Protein AF-A0AAV4LF49-F1 (afdb_monomer)

Radius of gyration: 20.38 Å; Cα contacts (8 Å, |Δi|>4): 196; chains: 1; bounding box: 50×48×44 Å

Structure (mmCIF, N/CA/C/O backbone):
data_AF-A0AAV4LF49-F1
#
_entry.id   AF-A0AAV4LF49-F1
#
loop_
_atom_site.group_PDB
_atom_site.id
_atom_site.type_symbol
_atom_site.label_atom_id
_atom_site.label_alt_id
_atom_site.label_comp_id
_atom_site.label_asym_id
_atom_site.label_entity_id
_atom_site.label_seq_id
_atom_site.pdbx_PDB_ins_code
_atom_site.Cartn_x
_atom_site.Cartn_y
_atom_site.Cartn_z
_atom_site.occupancy
_atom_site.B_iso_or_equiv
_atom_site.auth_seq_id
_atom_site.auth_comp_id
_atom_site.auth_asym_id
_atom_site.auth_atom_id
_atom_site.pdbx_PDB_model_num
ATOM 1 N N . MET A 1 1 ? 6.449 -9.363 6.563 1.00 52.62 1 MET A N 1
ATOM 2 C CA . MET A 1 1 ? 5.690 -8.132 6.240 1.00 52.62 1 MET A CA 1
ATOM 3 C C . MET A 1 1 ? 5.074 -8.337 4.865 1.00 52.62 1 MET A C 1
ATOM 5 O O . MET A 1 1 ? 5.762 -8.885 4.017 1.00 52.62 1 MET A O 1
ATOM 9 N N . ASN A 1 2 ? 3.783 -8.048 4.678 1.00 70.94 2 ASN A N 1
ATOM 10 C CA . ASN A 1 2 ? 3.052 -8.442 3.469 1.00 70.94 2 ASN A CA 1
ATOM 11 C C . ASN A 1 2 ? 3.253 -7.406 2.348 1.00 70.94 2 ASN A C 1
ATOM 13 O O . ASN A 1 2 ? 2.763 -6.285 2.466 1.00 70.94 2 ASN A O 1
ATOM 17 N N . VAL A 1 3 ? 3.972 -7.780 1.285 1.00 74.69 3 VAL A N 1
ATOM 18 C CA . VAL A 1 3 ? 4.337 -6.882 0.172 1.00 74.69 3 VAL A CA 1
ATOM 19 C C . VAL A 1 3 ? 3.111 -6.285 -0.518 1.00 74.69 3 VAL A C 1
ATOM 21 O O . VAL A 1 3 ? 3.111 -5.097 -0.819 1.00 74.69 3 VAL A O 1
ATOM 24 N N . ALA A 1 4 ? 2.033 -7.057 -0.684 1.00 84.50 4 ALA A N 1
ATOM 25 C CA . ALA A 1 4 ? 0.794 -6.561 -1.282 1.00 84.50 4 ALA A CA 1
ATOM 26 C C . ALA A 1 4 ? 0.235 -5.354 -0.510 1.00 84.50 4 ALA A C 1
ATOM 28 O O . ALA A 1 4 ? -0.149 -4.337 -1.090 1.00 84.50 4 ALA A O 1
ATOM 29 N N . LEU A 1 5 ? 0.261 -5.431 0.822 1.00 88.19 5 LEU A N 1
ATOM 30 C CA . LEU A 1 5 ? -0.183 -4.338 1.679 1.00 88.19 5 LEU A CA 1
ATOM 31 C C . LEU A 1 5 ? 0.755 -3.126 1.604 1.00 88.19 5 LEU A C 1
ATOM 33 O O . LEU A 1 5 ? 0.289 -1.987 1.652 1.00 88.19 5 LEU A O 1
ATOM 37 N N . GLU A 1 6 ? 2.066 -3.345 1.493 1.00 87.00 6 GLU A N 1
ATOM 38 C CA . GLU A 1 6 ? 3.029 -2.253 1.319 1.00 87.00 6 GLU A CA 1
ATOM 39 C C . GLU A 1 6 ? 2.829 -1.520 -0.004 1.00 87.00 6 GLU A C 1
ATOM 41 O O . GLU A 1 6 ? 2.828 -0.289 -0.008 1.00 87.00 6 GLU A O 1
ATOM 46 N N . THR A 1 7 ? 2.574 -2.243 -1.095 1.00 89.62 7 THR A N 1
ATOM 47 C CA . THR A 1 7 ? 2.275 -1.657 -2.407 1.00 89.62 7 THR A CA 1
ATOM 48 C C . THR A 1 7 ? 1.021 -0.783 -2.350 1.00 89.62 7 THR A C 1
ATOM 50 O O . THR A 1 7 ? 1.035 0.352 -2.835 1.00 89.62 7 THR A O 1
ATOM 53 N N . VAL A 1 8 ? -0.043 -1.238 -1.675 1.00 92.75 8 VAL A N 1
ATOM 54 C CA . VAL A 1 8 ? -1.259 -0.431 -1.463 1.00 92.75 8 VAL A CA 1
ATOM 55 C C . VAL A 1 8 ? -0.959 0.809 -0.614 1.00 92.75 8 VAL A C 1
ATOM 57 O O . VAL A 1 8 ? -1.287 1.930 -1.010 1.00 92.75 8 VAL A O 1
ATOM 60 N N . ARG A 1 9 ? -0.278 0.653 0.530 1.00 92.12 9 ARG A N 1
ATOM 61 C CA . ARG A 1 9 ? 0.084 1.772 1.423 1.00 92.12 9 ARG A CA 1
ATOM 62 C C . ARG A 1 9 ? 0.954 2.816 0.724 1.00 92.12 9 ARG A C 1
ATOM 64 O O . ARG A 1 9 ? 0.731 4.017 0.895 1.00 92.12 9 ARG A O 1
ATOM 71 N N . ALA A 1 10 ? 1.922 2.370 -0.066 1.00 91.31 10 ALA A N 1
ATOM 72 C CA . ALA A 1 10 ? 2.797 3.233 -0.840 1.00 91.31 10 ALA A CA 1
ATOM 73 C C . ALA A 1 10 ? 2.040 3.952 -1.965 1.00 91.31 10 ALA A C 1
ATOM 75 O O . ALA A 1 10 ? 2.266 5.143 -2.167 1.00 91.31 10 ALA A O 1
ATOM 76 N N . SER A 1 11 ? 1.083 3.287 -2.619 1.00 93.38 11 SER A N 1
ATOM 77 C CA . SER A 1 11 ? 0.200 3.910 -3.617 1.00 93.38 11 SER A CA 1
ATOM 78 C C . SER A 1 11 ? -0.654 5.024 -3.005 1.00 93.38 11 SER A C 1
ATOM 80 O O . SER A 1 11 ? -0.720 6.128 -3.546 1.00 93.38 11 SER A O 1
ATOM 82 N N . VAL A 1 12 ? -1.239 4.787 -1.824 1.00 94.50 12 VAL A N 1
ATOM 83 C CA . VAL A 1 12 ? -1.995 5.809 -1.074 1.00 94.50 12 VAL A CA 1
ATOM 84 C C . VAL A 1 12 ? -1.105 7.005 -0.712 1.00 94.50 12 VAL A C 1
ATOM 86 O O . VAL A 1 12 ? -1.520 8.159 -0.854 1.00 94.50 12 VAL A O 1
ATOM 89 N N . LEU A 1 13 ? 0.130 6.757 -0.263 1.00 92.19 13 LEU A N 1
ATOM 90 C CA . LEU A 1 13 ? 1.087 7.820 0.051 1.00 92.19 13 LEU A CA 1
ATOM 91 C C . LEU A 1 13 ? 1.474 8.626 -1.194 1.00 92.19 13 LEU A C 1
ATOM 93 O O . LEU A 1 13 ? 1.427 9.858 -1.154 1.00 92.19 13 LEU A O 1
ATOM 97 N N . LEU A 1 14 ? 1.799 7.942 -2.291 1.00 92.06 14 LEU A N 1
ATOM 98 C CA . LEU A 1 14 ? 2.138 8.547 -3.576 1.00 92.06 14 LEU A CA 1
ATOM 99 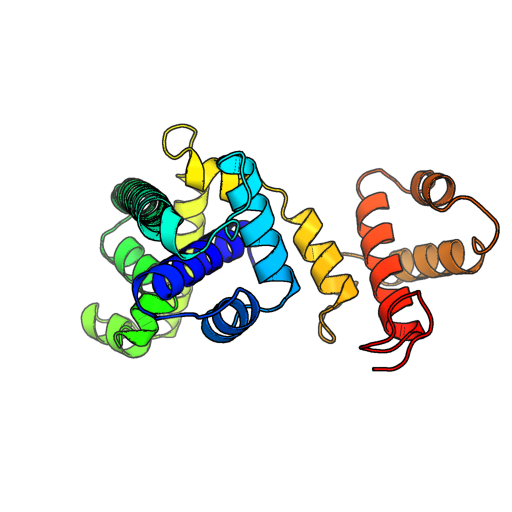C C . LEU A 1 14 ? 1.016 9.480 -4.034 1.00 92.06 14 LEU A C 1
ATOM 101 O O . LEU A 1 14 ? 1.265 10.659 -4.297 1.00 92.06 14 LEU A O 1
ATOM 105 N N . PHE A 1 15 ? -0.232 9.003 -4.039 1.00 91.19 15 PHE A N 1
ATOM 106 C CA . PHE A 1 15 ? -1.365 9.830 -4.442 1.00 91.19 15 PHE A CA 1
ATOM 107 C C . PHE A 1 15 ? -1.623 10.994 -3.485 1.00 91.19 15 PHE A C 1
ATOM 109 O O . PHE A 1 15 ? -1.860 12.116 -3.937 1.00 91.19 15 PHE A O 1
ATOM 116 N N . SER A 1 16 ? -1.500 10.786 -2.172 1.00 90.19 16 SER A N 1
ATOM 117 C CA . SER A 1 16 ? -1.633 11.871 -1.194 1.00 90.19 16 SER A CA 1
ATOM 118 C C . SER A 1 16 ? -0.612 12.988 -1.427 1.00 90.19 16 SER A C 1
ATOM 120 O O . SER A 1 16 ? -0.961 14.165 -1.311 1.00 90.19 16 SER A O 1
ATOM 122 N N . VAL A 1 17 ? 0.636 12.643 -1.750 1.00 88.38 17 VAL A N 1
ATOM 123 C CA . VAL A 1 17 ? 1.678 13.626 -2.080 1.00 88.38 17 VAL A CA 1
ATOM 124 C C . VAL A 1 17 ? 1.377 14.289 -3.424 1.00 88.38 17 VAL A C 1
ATOM 126 O O . VAL A 1 17 ? 1.464 15.512 -3.514 1.00 88.38 17 VAL A O 1
ATOM 129 N N . SER A 1 18 ? 0.908 13.519 -4.414 1.00 85.44 18 SER A N 1
ATOM 130 C CA . SER A 1 18 ? 0.530 14.001 -5.758 1.00 85.44 18 SER A CA 1
ATOM 131 C C . SER A 1 18 ? -0.696 14.913 -5.789 1.00 85.44 18 SER A C 1
ATOM 133 O O . SER A 1 18 ? -1.051 15.460 -6.825 1.00 85.44 18 SER A O 1
ATOM 135 N N . LEU A 1 19 ? -1.405 15.065 -4.676 1.00 83.75 19 LEU A N 1
ATOM 136 C CA . LEU A 1 19 ? -2.543 15.976 -4.592 1.00 83.75 19 LEU A CA 1
ATOM 137 C C . LEU A 1 19 ? -2.262 17.140 -3.645 1.00 83.75 19 LEU A C 1
ATOM 139 O O . LEU A 1 19 ? -2.717 18.255 -3.913 1.00 83.75 19 LEU A O 1
ATOM 143 N N . GLY A 1 20 ? -1.497 16.892 -2.576 1.00 78.94 20 GLY A N 1
ATOM 144 C CA . GLY A 1 20 ? -1.267 17.842 -1.488 1.00 78.94 20 GLY A CA 1
ATOM 145 C C . GLY A 1 20 ? -0.032 18.735 -1.623 1.00 78.94 20 GLY A C 1
ATOM 146 O O . GLY A 1 20 ? 0.056 19.739 -0.921 1.00 78.94 20 GLY A O 1
ATOM 147 N N . THR A 1 21 ? 0.928 18.410 -2.488 1.00 73.62 21 THR A N 1
ATOM 148 C CA . THR A 1 21 ? 2.180 19.178 -2.619 1.00 73.62 21 THR A CA 1
ATOM 149 C C . THR A 1 21 ? 2.253 19.886 -3.981 1.00 73.62 21 THR A C 1
ATOM 151 O O . THR A 1 21 ? 1.444 19.647 -4.867 1.00 73.62 21 THR A O 1
ATOM 154 N N . LYS A 1 22 ? 3.170 20.836 -4.172 1.00 71.19 22 LYS A N 1
ATOM 155 C CA . LYS A 1 22 ? 3.568 21.282 -5.516 1.00 71.19 22 LYS A CA 1
ATOM 156 C C . LYS A 1 22 ? 4.969 20.736 -5.762 1.00 71.19 22 LYS A C 1
ATOM 158 O O . LYS A 1 22 ? 5.897 21.135 -5.067 1.00 71.19 22 LYS A O 1
ATOM 163 N N . TRP A 1 23 ? 5.120 19.819 -6.708 1.00 72.25 23 TRP A N 1
ATOM 164 C CA . TRP A 1 23 ? 6.418 19.279 -7.128 1.00 72.25 23 TRP A CA 1
ATOM 165 C C . TRP A 1 23 ? 6.795 19.857 -8.494 1.00 72.25 23 TRP A C 1
ATOM 167 O O . TRP A 1 23 ? 5.928 20.176 -9.305 1.00 72.25 23 TRP A O 1
ATOM 177 N N . ARG A 1 24 ? 8.097 20.036 -8.732 1.00 72.94 24 ARG A N 1
ATOM 178 C CA . ARG A 1 24 ? 8.628 20.669 -9.957 1.00 72.94 24 ARG A CA 1
ATOM 179 C C . ARG A 1 24 ? 9.101 19.646 -10.989 1.00 72.94 24 ARG A C 1
ATOM 181 O O . ARG A 1 24 ? 9.178 19.950 -12.171 1.00 72.94 24 ARG A O 1
ATOM 188 N N . ASN A 1 25 ? 9.453 18.454 -10.524 1.00 78.44 25 ASN A N 1
ATOM 189 C CA . ASN A 1 25 ? 9.964 17.340 -11.314 1.00 78.44 25 ASN A CA 1
ATOM 190 C C . ASN A 1 25 ? 9.795 16.024 -10.534 1.00 78.44 25 ASN A C 1
ATOM 192 O O . ASN A 1 25 ? 9.444 16.039 -9.348 1.00 78.44 25 ASN A O 1
ATOM 196 N N . GLU A 1 26 ? 10.066 14.899 -11.195 1.00 81.50 26 GLU A N 1
ATOM 197 C CA . GLU A 1 26 ? 9.951 13.561 -10.603 1.00 81.50 26 GLU A CA 1
ATOM 198 C C . GLU A 1 26 ? 10.827 13.391 -9.356 1.00 81.50 26 GLU A C 1
ATOM 200 O O . GLU A 1 26 ? 10.383 12.837 -8.358 1.00 81.50 26 GLU A O 1
ATOM 205 N N . GLU A 1 27 ? 12.046 13.925 -9.360 1.00 82.44 27 GLU A N 1
ATOM 206 C CA . GLU A 1 27 ? 12.967 13.758 -8.237 1.00 82.44 27 GLU A CA 1
ATOM 207 C C . GLU A 1 27 ? 12.461 14.459 -6.964 1.00 82.44 27 GLU A C 1
ATOM 209 O O . GLU A 1 27 ? 12.465 13.883 -5.877 1.00 82.44 27 GLU A O 1
ATOM 214 N N . SER A 1 28 ? 11.936 15.682 -7.095 1.00 83.00 28 SER A N 1
ATOM 215 C CA . SER A 1 28 ? 11.299 16.400 -5.985 1.00 83.00 28 SER A CA 1
ATOM 216 C C . SER A 1 28 ? 10.052 15.676 -5.467 1.00 83.00 28 SER A C 1
ATOM 218 O O . SER A 1 28 ? 9.801 15.668 -4.262 1.00 83.00 28 SER A O 1
ATOM 220 N N . PHE A 1 29 ? 9.301 15.027 -6.362 1.00 84.00 29 PHE A N 1
ATOM 221 C CA . PHE A 1 29 ? 8.138 14.222 -6.009 1.00 84.00 29 PHE A CA 1
ATOM 222 C C . PHE A 1 29 ? 8.533 12.948 -5.251 1.00 84.00 29 PHE A C 1
ATOM 224 O O . PHE A 1 29 ? 7.961 12.653 -4.201 1.00 84.00 29 PHE A O 1
ATOM 231 N N . ARG A 1 30 ? 9.564 12.241 -5.725 1.00 83.69 30 ARG A N 1
ATOM 232 C CA . ARG A 1 30 ? 10.129 11.049 -5.080 1.00 83.69 30 ARG A CA 1
ATOM 233 C C . ARG A 1 30 ? 10.582 11.351 -3.655 1.00 83.69 30 ARG A C 1
ATOM 235 O O . ARG A 1 30 ? 10.165 10.670 -2.719 1.00 83.69 30 ARG A O 1
ATOM 242 N N . ARG A 1 31 ? 11.344 12.436 -3.468 1.00 83.62 31 ARG A N 1
ATOM 243 C CA . ARG A 1 31 ? 11.772 12.891 -2.134 1.00 83.62 31 ARG A CA 1
ATOM 244 C C . ARG A 1 31 ? 10.584 13.226 -1.227 1.00 83.62 31 ARG A C 1
ATOM 246 O O . ARG A 1 31 ? 10.608 12.884 -0.051 1.00 83.62 31 ARG A O 1
ATOM 253 N N . ALA A 1 32 ? 9.534 13.856 -1.761 1.00 83.94 32 ALA A N 1
ATOM 254 C CA . ALA A 1 32 ? 8.334 14.195 -0.991 1.00 83.94 32 ALA A CA 1
ATOM 255 C C . ALA A 1 32 ? 7.506 12.960 -0.578 1.00 83.94 32 ALA A C 1
ATOM 257 O O . ALA A 1 32 ? 6.880 12.963 0.488 1.00 83.94 32 ALA A O 1
ATOM 258 N N . CYS A 1 33 ? 7.518 11.900 -1.393 1.00 83.56 33 CYS A N 1
ATOM 259 C CA . CYS A 1 33 ? 6.917 10.613 -1.044 1.00 83.56 33 CYS A CA 1
ATOM 260 C C . CYS A 1 33 ? 7.643 9.960 0.135 1.00 83.56 33 CYS A C 1
ATOM 262 O O . CYS A 1 33 ? 6.985 9.377 0.992 1.00 83.56 33 CYS A O 1
ATOM 264 N N . GLY A 1 34 ? 8.973 10.086 0.212 1.00 83.06 34 GLY A N 1
ATOM 265 C CA . GLY A 1 34 ? 9.771 9.458 1.271 1.00 83.06 34 GLY A CA 1
ATOM 266 C C . GLY A 1 34 ? 9.731 7.926 1.224 1.00 83.06 34 GLY A C 1
ATOM 267 O O . GLY A 1 34 ? 9.953 7.272 2.239 1.00 83.06 34 GLY A O 1
ATOM 268 N N . LEU A 1 35 ? 9.397 7.362 0.059 1.00 80.62 35 LEU A N 1
ATOM 269 C CA . LEU A 1 35 ? 9.485 5.932 -0.222 1.00 80.62 35 LEU A CA 1
ATOM 270 C C . LEU A 1 35 ? 10.942 5.577 -0.536 1.00 80.62 35 LEU A C 1
ATOM 272 O O . LEU A 1 35 ? 11.669 6.400 -1.093 1.00 80.62 35 LEU A O 1
ATOM 276 N N . SER A 1 36 ? 11.358 4.351 -0.217 1.00 79.25 36 SER A N 1
ATOM 277 C CA . SER A 1 36 ? 12.634 3.833 -0.713 1.00 79.25 36 SER A CA 1
ATOM 278 C C . SER A 1 36 ? 12.591 3.736 -2.241 1.00 79.25 36 SER A C 1
ATOM 280 O O . SER A 1 36 ? 11.536 3.437 -2.806 1.00 79.25 36 SER A O 1
ATOM 282 N N . ASP A 1 37 ? 13.723 3.962 -2.915 1.00 73.00 37 ASP A N 1
ATOM 283 C CA . ASP A 1 37 ? 13.795 3.887 -4.383 1.00 73.00 37 ASP A CA 1
ATOM 284 C C . ASP A 1 37 ? 13.187 2.593 -4.958 1.00 73.00 37 ASP A C 1
ATOM 286 O O . ASP A 1 37 ? 12.434 2.677 -5.930 1.00 73.00 37 ASP A O 1
ATOM 290 N N . PRO A 1 38 ? 13.406 1.403 -4.360 1.00 72.75 38 PRO A N 1
ATOM 291 C CA . PRO A 1 38 ? 12.821 0.176 -4.884 1.00 72.75 38 PRO A CA 1
ATOM 292 C C . PRO A 1 38 ? 11.292 0.131 -4.783 1.00 72.75 38 PRO A C 1
ATOM 294 O O . PRO A 1 38 ? 10.622 -0.245 -5.744 1.00 72.75 38 PRO A O 1
ATOM 297 N N . LEU A 1 39 ? 10.729 0.553 -3.647 1.00 78.25 39 LEU A N 1
ATOM 298 C CA . LEU A 1 39 ? 9.279 0.577 -3.446 1.00 78.25 39 LEU A CA 1
ATOM 299 C C . LEU A 1 39 ? 8.619 1.655 -4.312 1.00 78.25 39 LEU A C 1
ATOM 301 O O . LEU A 1 39 ? 7.556 1.420 -4.879 1.00 78.25 39 LEU A O 1
ATOM 305 N N . TYR A 1 40 ? 9.270 2.812 -4.455 1.00 84.00 40 TYR A N 1
ATOM 306 C CA . TYR A 1 40 ? 8.829 3.870 -5.357 1.00 84.00 40 TYR A CA 1
ATOM 307 C C . TYR A 1 40 ? 8.747 3.361 -6.799 1.00 84.00 40 TYR A C 1
ATOM 309 O O . TYR A 1 40 ? 7.683 3.452 -7.403 1.00 84.00 40 TYR A O 1
ATOM 317 N N . ASN A 1 41 ? 9.833 2.775 -7.316 1.00 82.38 41 ASN A N 1
ATOM 318 C CA . ASN A 1 41 ? 9.902 2.277 -8.692 1.00 82.38 41 ASN A CA 1
ATOM 319 C C . ASN A 1 41 ? 8.899 1.147 -8.954 1.00 82.38 41 ASN A C 1
ATOM 321 O O . ASN A 1 41 ? 8.280 1.107 -10.013 1.00 82.38 41 ASN A O 1
ATOM 325 N N . HIS A 1 42 ? 8.718 0.237 -7.992 1.00 83.38 42 HIS A N 1
ATOM 326 C CA . HIS A 1 42 ? 7.736 -0.837 -8.113 1.00 83.38 42 HIS A CA 1
ATOM 327 C C . HIS A 1 42 ? 6.307 -0.287 -8.195 1.00 83.38 42 HIS A C 1
ATOM 329 O O . HIS A 1 42 ? 5.552 -0.644 -9.098 1.00 83.38 42 HIS A O 1
ATOM 335 N N . VAL A 1 43 ? 5.937 0.615 -7.283 1.00 87.44 43 VAL A N 1
ATOM 336 C CA . VAL A 1 43 ? 4.589 1.195 -7.237 1.00 87.44 43 VAL A CA 1
ATOM 337 C C . VAL A 1 43 ? 4.312 2.030 -8.482 1.00 87.44 43 VAL A C 1
ATOM 339 O O . VAL A 1 43 ? 3.236 1.912 -9.066 1.00 87.44 43 VAL A O 1
ATOM 342 N N . THR A 1 44 ? 5.271 2.845 -8.931 1.00 86.44 44 THR A N 1
ATOM 343 C CA . THR A 1 44 ? 5.095 3.641 -10.148 1.00 86.44 44 THR A CA 1
ATOM 344 C C . THR A 1 44 ? 4.955 2.750 -11.374 1.00 86.44 44 THR A C 1
ATOM 346 O O . THR A 1 44 ? 3.993 2.926 -12.113 1.00 86.44 44 THR A O 1
ATOM 349 N N . ALA A 1 45 ? 5.821 1.749 -11.556 1.00 83.00 45 ALA A N 1
ATOM 350 C CA . ALA A 1 45 ? 5.727 0.808 -12.673 1.00 83.00 45 ALA A CA 1
ATOM 351 C C . ALA A 1 45 ? 4.401 0.031 -12.668 1.00 83.00 45 ALA A C 1
ATOM 353 O O . ALA A 1 45 ? 3.760 -0.118 -13.706 1.00 83.00 45 ALA A O 1
ATOM 354 N N . THR A 1 46 ? 3.946 -0.408 -11.493 1.00 86.25 46 THR A N 1
ATOM 355 C CA . THR A 1 46 ? 2.675 -1.128 -11.335 1.00 86.25 46 THR A CA 1
ATOM 356 C C . THR A 1 46 ? 1.487 -0.261 -11.745 1.00 86.25 46 THR A C 1
ATOM 358 O O . THR A 1 46 ? 0.627 -0.693 -12.516 1.00 86.25 46 THR A O 1
ATOM 361 N N . LEU A 1 47 ? 1.452 0.984 -11.265 1.00 87.69 47 LEU A N 1
ATOM 362 C CA . LEU A 1 47 ? 0.413 1.951 -11.609 1.00 87.69 47 LEU A CA 1
ATOM 363 C C . LEU A 1 47 ? 0.463 2.332 -13.096 1.00 87.69 47 LEU A C 1
ATOM 365 O O . LEU A 1 47 ? -0.585 2.472 -13.725 1.00 87.69 47 LEU A O 1
ATOM 369 N N . GLU A 1 48 ? 1.656 2.481 -13.675 1.00 85.56 48 GLU A N 1
ATOM 370 C CA . GLU A 1 48 ? 1.851 2.723 -15.109 1.00 85.56 48 GLU A CA 1
ATOM 371 C C . GLU A 1 48 ? 1.361 1.557 -15.969 1.00 85.56 48 GLU A C 1
ATOM 373 O O . GLU A 1 48 ? 0.721 1.796 -16.995 1.00 85.56 48 GLU A O 1
ATOM 378 N N . ALA A 1 49 ? 1.597 0.318 -15.530 1.00 82.06 49 ALA A N 1
ATOM 379 C CA . ALA A 1 49 ? 1.102 -0.883 -16.190 1.00 82.06 49 ALA A CA 1
ATOM 380 C C . ALA A 1 49 ? -0.429 -0.969 -16.144 1.00 82.06 49 ALA A C 1
ATOM 382 O O . ALA A 1 49 ? -1.044 -1.259 -17.166 1.00 82.06 49 ALA A O 1
ATOM 383 N N . TYR A 1 50 ? -1.047 -0.647 -15.001 1.00 84.38 50 TYR A N 1
ATOM 384 C CA . TYR A 1 50 ? -2.509 -0.631 -14.866 1.00 84.38 50 TYR A CA 1
ATOM 385 C C . TYR A 1 50 ? -3.166 0.348 -15.843 1.00 84.38 50 TYR A C 1
ATOM 387 O O . TYR A 1 50 ? -4.163 0.046 -16.491 1.00 84.38 50 TYR A O 1
ATOM 395 N N . ARG A 1 51 ? -2.601 1.553 -15.946 1.00 81.94 51 ARG A N 1
ATOM 396 C CA . ARG A 1 51 ? -3.207 2.646 -16.713 1.00 81.94 51 ARG A CA 1
ATOM 397 C C . ARG A 1 51 ? -2.776 2.694 -18.181 1.00 81.94 51 ARG A C 1
ATOM 399 O O . ARG A 1 51 ? -3.456 3.335 -18.974 1.00 81.94 51 ARG A O 1
ATOM 406 N N . GLY A 1 52 ? -1.643 2.083 -18.536 1.00 75.69 52 GLY A N 1
ATOM 407 C CA . GLY A 1 52 ? -1.116 2.007 -19.904 1.00 75.69 52 GLY A CA 1
ATOM 408 C C . GLY A 1 52 ? -0.279 3.205 -20.385 1.00 75.69 52 GLY A C 1
ATOM 409 O O . GLY A 1 52 ? -0.069 3.357 -21.586 1.00 75.69 52 GLY A O 1
ATOM 410 N N . TRP A 1 53 ? 0.194 4.090 -19.498 1.00 71.31 53 TRP A N 1
ATOM 411 C CA . TRP A 1 53 ? 1.028 5.250 -19.874 1.00 71.31 53 TRP A CA 1
ATOM 412 C C . TRP A 1 53 ? 1.915 5.733 -18.706 1.00 71.31 53 TRP A C 1
ATOM 414 O O . TRP A 1 53 ? 1.577 5.461 -17.555 1.00 71.31 53 TRP A O 1
ATOM 424 N N . PRO A 1 54 ? 3.006 6.502 -18.930 1.0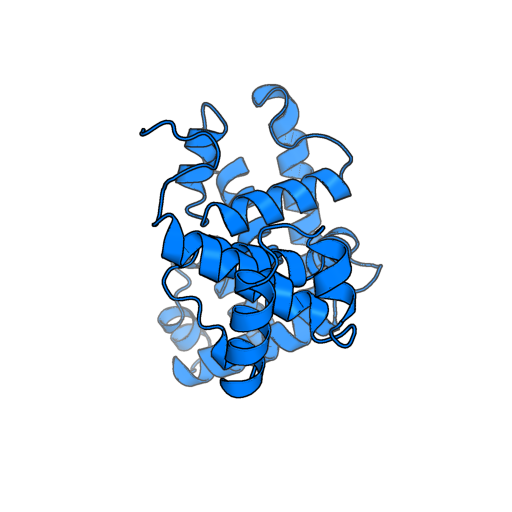0 74.94 54 PRO A N 1
ATOM 425 C CA . PRO A 1 54 ? 3.956 6.873 -17.863 1.00 74.94 54 PRO A CA 1
ATOM 426 C C . PRO A 1 54 ? 3.439 7.965 -16.914 1.00 74.94 54 PRO A C 1
ATOM 428 O O . PRO A 1 54 ? 3.000 9.017 -17.395 1.00 74.94 54 PRO A O 1
ATOM 431 N N . LEU A 1 55 ? 3.489 7.738 -15.592 1.00 73.75 55 LEU A N 1
ATOM 432 C CA . LEU A 1 55 ? 2.900 8.564 -14.515 1.00 73.75 55 LEU A CA 1
ATOM 433 C C . LEU A 1 55 ? 3.333 10.024 -14.579 1.00 73.75 55 LEU A C 1
ATOM 435 O O . LEU A 1 55 ? 2.563 10.913 -14.213 1.00 73.75 55 LEU A O 1
ATOM 439 N N . PHE A 1 56 ? 4.541 10.260 -15.082 1.00 70.62 56 PHE A N 1
ATOM 440 C CA . PHE A 1 56 ? 5.222 11.548 -15.034 1.00 70.62 56 PHE A CA 1
ATOM 441 C C . PHE A 1 56 ? 5.399 12.227 -16.398 1.00 70.62 56 PHE A C 1
ATOM 443 O O . PHE A 1 56 ? 6.017 13.290 -16.493 1.00 70.62 56 PHE A O 1
ATOM 450 N N . ARG A 1 57 ? 4.845 11.678 -17.487 1.00 60.69 57 ARG A N 1
ATOM 451 C CA . ARG A 1 57 ? 4.954 12.321 -18.807 1.00 60.69 57 ARG A CA 1
ATOM 452 C C . ARG A 1 57 ? 4.137 13.620 -18.791 1.00 60.69 57 ARG A C 1
ATOM 454 O O . ARG A 1 57 ? 2.937 13.531 -18.677 1.00 60.69 57 ARG A O 1
ATOM 461 N N . LYS A 1 58 ? 4.735 14.815 -18.932 1.00 60.28 58 LYS A N 1
ATOM 462 C CA . LYS A 1 58 ? 4.058 16.150 -18.920 1.00 60.28 58 LYS A CA 1
ATOM 463 C C . LYS A 1 58 ? 3.253 16.470 -17.636 1.00 60.28 58 LYS A C 1
ATOM 465 O O . LYS A 1 58 ? 2.046 16.696 -17.686 1.00 60.28 58 LYS A O 1
ATOM 470 N N . PHE A 1 59 ? 3.964 16.557 -16.511 1.00 60.09 59 PHE A N 1
ATOM 471 C CA . PHE A 1 59 ? 3.495 16.794 -15.131 1.00 60.09 59 PHE A CA 1
ATOM 472 C C . PHE A 1 59 ? 2.258 17.695 -14.924 1.00 60.09 59 PHE A C 1
ATOM 474 O O . PHE A 1 59 ? 1.373 17.328 -14.156 1.00 60.09 59 PHE A O 1
ATOM 481 N N . GLU A 1 60 ? 2.157 18.854 -15.582 1.00 59.00 60 GLU A N 1
ATOM 482 C CA . GLU A 1 60 ? 1.029 19.783 -15.374 1.00 59.00 60 GLU A CA 1
ATOM 483 C C . GLU A 1 60 ? -0.285 19.310 -16.007 1.00 59.00 60 GLU A C 1
ATOM 485 O O . GLU A 1 60 ? -1.361 19.627 -15.504 1.00 59.00 60 GLU A O 1
ATOM 490 N N . LYS A 1 61 ? -0.221 18.516 -17.083 1.00 63.56 61 LYS A N 1
ATOM 491 C CA . LYS A 1 61 ? -1.408 18.110 -17.849 1.00 63.56 61 LYS A CA 1
ATOM 492 C C . LYS A 1 61 ? -2.174 16.949 -17.202 1.00 63.56 61 LYS A C 1
ATOM 494 O O . LYS A 1 61 ? -3.342 16.747 -17.510 1.00 63.56 61 LYS A O 1
ATOM 499 N N . TYR A 1 62 ? -1.542 16.216 -16.285 1.00 67.50 62 TYR A N 1
ATOM 500 C CA . TYR A 1 62 ? -2.053 14.935 -15.782 1.00 67.50 62 TYR A CA 1
ATOM 501 C C . TYR A 1 62 ? -2.380 14.911 -14.289 1.00 67.50 62 TYR A C 1
ATOM 503 O O . TYR A 1 62 ? -2.683 13.853 -13.738 1.00 67.50 62 TYR A O 1
ATOM 511 N N . ARG A 1 63 ? -2.404 16.079 -13.635 1.00 76.06 63 ARG A N 1
ATOM 512 C CA . ARG A 1 63 ? -2.871 16.202 -12.245 1.00 76.06 63 ARG A CA 1
ATOM 513 C C . ARG A 1 63 ? -4.299 15.684 -12.069 1.00 76.06 63 ARG A C 1
ATOM 515 O O . ARG A 1 63 ? -4.600 15.050 -11.064 1.00 76.06 63 ARG A O 1
ATOM 522 N N . GLU A 1 64 ? -5.161 15.922 -13.054 1.00 80.44 64 GLU A N 1
ATOM 523 C CA . GLU A 1 64 ? -6.539 15.429 -13.030 1.00 80.44 64 GLU A CA 1
ATOM 524 C C . GLU A 1 64 ? -6.604 13.901 -13.148 1.00 80.44 64 GLU A C 1
ATOM 526 O O . GLU A 1 64 ? -7.448 13.258 -12.537 1.00 80.44 64 GLU A O 1
ATOM 531 N N . GLU A 1 65 ? -5.667 13.285 -13.864 1.00 80.81 65 GLU A N 1
ATOM 532 C CA . GLU A 1 65 ? -5.612 11.829 -13.994 1.00 80.81 65 GLU A CA 1
ATOM 533 C C . GLU A 1 65 ? -5.022 11.170 -12.742 1.00 80.81 65 GLU A C 1
ATOM 535 O O . GLU A 1 65 ? -5.533 10.146 -12.296 1.00 80.81 65 GLU A O 1
ATOM 540 N N . HIS A 1 66 ? -4.037 11.804 -12.094 1.00 83.81 66 HIS A N 1
ATOM 541 C CA . HIS A 1 66 ? -3.601 11.415 -10.745 1.00 83.81 66 HIS A CA 1
ATOM 542 C C . HIS A 1 66 ? -4.757 11.519 -9.747 1.00 83.81 66 HIS A C 1
ATOM 544 O O . HIS A 1 66 ? -4.951 10.619 -8.935 1.00 83.81 66 HIS A O 1
ATOM 550 N N . ARG A 1 67 ? -5.573 12.577 -9.843 1.00 86.69 67 ARG A N 1
ATOM 551 C CA . ARG A 1 67 ? -6.775 12.747 -9.020 1.00 86.69 67 ARG A CA 1
ATOM 552 C C . ARG A 1 67 ? -7.804 11.647 -9.264 1.00 86.69 67 ARG A C 1
ATOM 554 O O . ARG A 1 67 ? -8.308 11.095 -8.294 1.00 86.69 67 ARG A O 1
ATOM 561 N N . ARG A 1 68 ? -8.093 11.302 -10.521 1.00 87.31 68 ARG A N 1
ATOM 562 C CA . ARG A 1 68 ? -9.009 10.200 -10.866 1.00 87.31 68 ARG A CA 1
ATOM 563 C C . ARG A 1 68 ? -8.532 8.867 -10.297 1.00 87.31 68 ARG A C 1
ATOM 565 O O . ARG A 1 68 ? -9.323 8.164 -9.686 1.00 87.31 68 ARG A O 1
ATOM 572 N N . MET A 1 69 ? -7.243 8.562 -10.430 1.00 89.38 69 MET A N 1
ATOM 573 C CA . MET A 1 69 ? -6.655 7.344 -9.861 1.00 89.38 69 MET A CA 1
ATOM 574 C C . MET A 1 69 ? -6.701 7.330 -8.331 1.00 89.38 69 MET A C 1
ATOM 576 O O . MET A 1 69 ? -7.007 6.305 -7.733 1.00 89.38 69 MET A O 1
ATOM 580 N N . ALA A 1 70 ? -6.435 8.469 -7.689 1.00 91.38 70 ALA A N 1
ATOM 581 C CA . ALA A 1 70 ? -6.524 8.597 -6.240 1.00 91.38 70 ALA A CA 1
ATOM 582 C C . ALA A 1 70 ? -7.960 8.409 -5.724 1.00 91.38 70 ALA A C 1
ATOM 584 O O . ALA A 1 70 ? -8.149 7.813 -4.666 1.00 91.38 70 ALA A O 1
ATOM 585 N N . LEU A 1 71 ? -8.955 8.922 -6.457 1.00 92.06 71 LEU A N 1
ATOM 586 C CA . LEU A 1 71 ? -10.371 8.717 -6.151 1.00 92.06 71 LEU A CA 1
ATOM 587 C C . LEU A 1 71 ? -10.763 7.251 -6.340 1.00 92.06 71 LEU A C 1
ATOM 589 O O . LEU A 1 71 ? -11.316 6.677 -5.416 1.00 92.06 71 LEU A O 1
ATOM 593 N N . LEU A 1 72 ? -10.371 6.624 -7.452 1.00 92.88 72 LEU A N 1
ATOM 594 C CA . LEU A 1 72 ? -10.609 5.196 -7.676 1.00 92.88 72 LEU A CA 1
ATOM 595 C C . LEU A 1 72 ? -10.012 4.338 -6.552 1.00 92.88 72 LEU A C 1
ATOM 597 O O . LEU A 1 72 ? -10.707 3.518 -5.966 1.00 92.88 72 LEU A O 1
ATOM 601 N N . LEU A 1 73 ? -8.742 4.568 -6.197 1.00 94.88 73 LEU A N 1
ATOM 602 C CA . LEU A 1 73 ? -8.091 3.836 -5.109 1.00 94.88 73 LEU A CA 1
ATOM 603 C C . LEU A 1 73 ? -8.820 4.036 -3.777 1.00 94.88 73 LEU A C 1
ATOM 605 O O . LEU A 1 73 ? -8.952 3.098 -2.998 1.00 94.88 73 LEU A O 1
ATOM 609 N N . ARG A 1 74 ? -9.278 5.261 -3.501 1.00 95.00 74 ARG A N 1
ATOM 610 C CA . ARG A 1 74 ? -10.057 5.557 -2.301 1.00 95.00 74 ARG A CA 1
ATOM 611 C C . ARG A 1 74 ? -11.376 4.785 -2.303 1.00 95.00 74 ARG A C 1
ATOM 613 O O . ARG A 1 74 ? -11.674 4.165 -1.291 1.00 95.00 74 ARG A O 1
ATOM 620 N N . ASP A 1 75 ? -12.135 4.841 -3.391 1.00 95.12 75 ASP A N 1
ATOM 621 C CA . ASP A 1 75 ? -13.463 4.229 -3.491 1.00 95.12 75 ASP A CA 1
ATOM 622 C C . ASP A 1 75 ? -13.374 2.700 -3.361 1.00 95.12 75 ASP A C 1
ATOM 624 O O . ASP A 1 75 ? -14.178 2.073 -2.670 1.00 95.12 75 ASP A O 1
ATOM 628 N N . GLU A 1 76 ? -12.338 2.089 -3.941 1.00 96.31 76 GLU A N 1
ATOM 629 C CA . GLU A 1 76 ? -12.074 0.658 -3.781 1.00 96.31 76 GLU A CA 1
ATOM 630 C C . GLU A 1 76 ? -11.652 0.296 -2.348 1.00 96.31 76 GLU A C 1
ATOM 632 O O . GLU A 1 76 ? -12.132 -0.696 -1.799 1.00 96.31 76 GLU A O 1
ATOM 637 N N . ILE A 1 77 ? -10.802 1.106 -1.698 1.00 96.00 77 ILE A N 1
ATOM 638 C CA . ILE A 1 77 ? -10.461 0.910 -0.278 1.00 96.00 77 ILE A CA 1
ATOM 639 C C . ILE A 1 77 ? -11.714 1.036 0.592 1.00 96.00 77 ILE A C 1
ATOM 641 O O . ILE A 1 77 ? -11.907 0.229 1.496 1.00 96.00 77 ILE A O 1
ATOM 645 N N . GLU A 1 78 ? -12.563 2.030 0.329 1.00 95.00 78 GLU A N 1
ATOM 646 C CA . GLU A 1 78 ? -13.818 2.248 1.048 1.00 95.00 78 GLU A CA 1
ATOM 647 C C . GLU A 1 78 ? -14.747 1.039 0.894 1.00 95.00 78 GLU A C 1
ATOM 649 O O . GLU A 1 78 ? -15.231 0.520 1.898 1.00 95.00 78 GLU A O 1
ATOM 654 N N . THR A 1 79 ? -14.881 0.519 -0.329 1.00 94.06 79 THR A N 1
ATOM 655 C CA . THR A 1 79 ? -15.642 -0.700 -0.639 1.00 94.06 79 THR A CA 1
ATOM 656 C C . THR A 1 79 ? -15.161 -1.885 0.195 1.00 94.06 79 THR A C 1
ATOM 658 O O . THR A 1 79 ? -15.967 -2.535 0.859 1.00 94.06 79 THR A O 1
ATOM 661 N N . VAL A 1 80 ? -13.850 -2.137 0.245 1.00 94.31 80 VAL A N 1
ATOM 662 C CA . VAL A 1 80 ? -13.288 -3.228 1.058 1.00 94.31 80 VAL A CA 1
ATOM 663 C C . VAL A 1 80 ? -13.504 -2.982 2.556 1.00 94.31 80 VAL A C 1
ATOM 665 O O . VAL A 1 80 ? -13.887 -3.892 3.289 1.00 94.31 80 VAL A O 1
ATOM 668 N N . CYS A 1 81 ? -13.322 -1.746 3.023 1.00 94.62 81 CYS A N 1
ATOM 669 C CA . CYS A 1 81 ? -13.526 -1.372 4.422 1.00 94.62 81 CYS A CA 1
ATOM 670 C C . CYS A 1 81 ? -14.978 -1.540 4.898 1.00 94.62 81 CYS A C 1
ATOM 672 O O . CYS A 1 81 ? -15.184 -1.653 6.106 1.00 94.62 81 CYS A O 1
ATOM 674 N N . THR A 1 82 ? -15.975 -1.574 4.003 1.00 92.38 82 THR A N 1
ATOM 675 C CA . THR A 1 82 ? -17.373 -1.871 4.382 1.00 92.38 82 THR A CA 1
ATOM 676 C C . THR A 1 82 ? -17.590 -3.319 4.825 1.00 92.38 82 THR A C 1
ATOM 678 O O . THR A 1 82 ? -18.575 -3.610 5.499 1.00 92.38 82 THR A O 1
ATOM 681 N N . GLN A 1 83 ? -16.669 -4.224 4.479 1.00 91.12 83 GLN A N 1
ATOM 682 C CA . GLN A 1 83 ? -16.733 -5.643 4.841 1.00 91.12 83 GLN A CA 1
ATOM 683 C C . GLN A 1 83 ? -16.103 -5.941 6.211 1.00 91.12 83 GLN A C 1
ATOM 685 O O . GLN A 1 83 ? -16.192 -7.061 6.711 1.00 91.12 83 GLN A O 1
ATOM 690 N N . MET A 1 84 ? -15.451 -4.949 6.813 1.00 94.44 84 MET A N 1
ATOM 691 C CA . MET A 1 84 ? -14.790 -5.049 8.110 1.00 94.44 84 MET A CA 1
ATOM 692 C C . MET A 1 84 ? -15.671 -4.486 9.223 1.00 94.44 84 MET A C 1
ATOM 694 O O . MET A 1 84 ? -16.592 -3.700 8.984 1.00 94.44 84 MET A O 1
ATOM 698 N N . LYS A 1 85 ? -15.353 -4.835 10.471 1.00 95.19 85 LYS A N 1
ATOM 699 C CA . LYS A 1 85 ? -15.956 -4.159 11.625 1.00 95.19 85 LYS A CA 1
ATOM 700 C C . LYS A 1 85 ? -15.483 -2.701 11.701 1.00 95.19 85 LYS A C 1
ATOM 702 O O . LYS A 1 85 ? -14.348 -2.418 11.317 1.00 95.19 85 LYS A O 1
ATOM 707 N N . PRO A 1 86 ? -16.284 -1.775 12.260 1.00 94.69 86 PRO A N 1
ATOM 708 C CA . PRO A 1 86 ? -15.915 -0.360 12.343 1.00 94.69 86 PRO A CA 1
ATOM 709 C C . PRO A 1 86 ? -14.537 -0.101 12.971 1.00 94.69 86 PRO A C 1
ATOM 711 O O . PRO A 1 86 ? -13.785 0.750 12.495 1.00 94.69 86 PRO A O 1
ATOM 714 N N . GLU A 1 87 ? -14.180 -0.850 14.014 1.00 94.56 87 GLU A N 1
ATOM 715 C CA . GLU A 1 87 ? -12.895 -0.734 14.705 1.00 94.56 87 GLU A CA 1
ATOM 716 C C . GLU A 1 87 ? -11.730 -1.223 13.830 1.00 94.56 87 GLU A C 1
ATOM 718 O O . GLU A 1 87 ? -10.661 -0.612 13.817 1.00 94.56 87 GLU A O 1
ATOM 723 N N . GLU A 1 88 ? -11.947 -2.290 13.057 1.00 95.06 88 GLU A N 1
ATOM 724 C CA . GLU A 1 88 ? -10.976 -2.844 12.107 1.00 95.06 88 GLU A CA 1
ATOM 725 C C . GLU A 1 88 ? -10.724 -1.859 10.961 1.00 95.06 88 GLU A C 1
ATOM 727 O O . GLU A 1 88 ? -9.567 -1.531 10.682 1.00 95.06 88 GLU A O 1
ATOM 732 N N . SER A 1 89 ? -11.787 -1.313 10.358 1.00 95.50 89 SER A N 1
ATOM 733 C CA . SER A 1 89 ? -11.689 -0.313 9.287 1.00 95.50 89 SER A CA 1
ATOM 734 C C . SER A 1 89 ? -10.978 0.949 9.770 1.00 95.50 89 SER A C 1
ATOM 736 O O . SER A 1 89 ? -10.106 1.478 9.078 1.00 95.50 89 SER A O 1
ATOM 738 N N . LEU A 1 90 ? -11.312 1.429 10.974 1.00 95.06 90 LEU A N 1
ATOM 739 C CA . LEU A 1 90 ? -10.689 2.614 11.560 1.00 95.06 90 LEU A CA 1
ATOM 740 C C . LEU A 1 90 ? -9.186 2.413 11.762 1.00 95.06 90 LEU A C 1
ATOM 742 O O . LEU A 1 90 ? -8.389 3.246 11.323 1.00 95.06 90 LEU A O 1
ATOM 746 N N . VAL A 1 91 ? -8.791 1.309 12.403 1.00 95.56 91 VAL A N 1
ATOM 747 C CA . VAL A 1 91 ? -7.377 0.998 12.645 1.00 95.56 91 VAL A CA 1
ATOM 748 C C . VAL A 1 91 ? -6.629 0.796 11.328 1.00 95.56 91 VAL A C 1
ATOM 750 O O . VAL A 1 91 ? -5.516 1.306 11.166 1.00 95.56 91 VAL A O 1
ATOM 753 N N . PHE A 1 92 ? -7.244 0.116 10.360 1.00 95.12 92 PHE A N 1
ATOM 754 C CA . PHE A 1 92 ? -6.659 -0.093 9.042 1.00 95.12 92 PHE A CA 1
ATOM 755 C C . PHE A 1 92 ? -6.400 1.232 8.319 1.00 95.12 92 PHE A C 1
ATOM 757 O O . PHE A 1 92 ? -5.273 1.490 7.892 1.00 95.12 92 PHE A O 1
ATOM 764 N N . VAL A 1 93 ? -7.394 2.119 8.242 1.00 94.38 93 VAL A N 1
ATOM 765 C CA . VAL A 1 93 ? -7.247 3.423 7.580 1.00 94.38 93 VAL A CA 1
ATOM 766 C C . VAL A 1 93 ? -6.259 4.324 8.329 1.00 94.38 93 VAL A C 1
ATOM 768 O O . VAL A 1 93 ? -5.426 4.990 7.708 1.00 94.38 93 VAL A O 1
ATOM 771 N N . ALA A 1 94 ? -6.270 4.307 9.664 1.00 94.19 94 ALA A N 1
ATOM 772 C CA . ALA A 1 94 ? -5.301 5.040 10.476 1.00 94.19 94 ALA A CA 1
ATOM 773 C C . ALA A 1 94 ? -3.858 4.530 10.302 1.00 94.19 94 ALA A C 1
ATOM 775 O O . ALA A 1 94 ? -2.895 5.258 10.564 1.00 94.19 94 ALA A O 1
ATOM 776 N N . SER A 1 95 ? -3.676 3.300 9.810 1.00 91.44 95 SER A N 1
ATOM 777 C CA . SER A 1 95 ? -2.350 2.756 9.524 1.00 91.44 95 SER A CA 1
ATOM 778 C C . SER A 1 95 ? -1.651 3.445 8.343 1.00 91.44 95 SER A C 1
ATOM 780 O O . SER A 1 95 ? -0.418 3.422 8.277 1.00 91.44 95 SER A O 1
ATOM 782 N N . PHE A 1 96 ? -2.392 4.107 7.444 1.00 92.94 96 PHE A N 1
ATOM 783 C CA . PHE A 1 96 ? -1.811 4.824 6.310 1.00 92.94 96 PHE A CA 1
ATOM 784 C C . PHE A 1 96 ? -1.029 6.069 6.755 1.00 92.94 96 PHE A C 1
ATOM 786 O O . PHE A 1 96 ? -1.480 6.865 7.582 1.00 92.94 96 PHE A O 1
ATOM 793 N N . VAL A 1 97 ? 0.132 6.305 6.134 1.00 90.31 97 VAL A N 1
ATOM 794 C CA . VAL A 1 97 ? 1.000 7.458 6.443 1.00 90.31 97 VAL A CA 1
ATOM 795 C C . VAL A 1 97 ? 0.258 8.803 6.356 1.00 90.31 97 VAL A C 1
ATOM 797 O O . VAL A 1 97 ? 0.418 9.612 7.273 1.00 90.31 97 VAL A O 1
ATOM 800 N N . PRO A 1 98 ? -0.590 9.076 5.341 1.00 89.75 98 PRO A N 1
ATOM 801 C CA . PRO A 1 98 ? -1.379 10.307 5.312 1.00 89.75 98 PRO A CA 1
ATOM 802 C C . PRO A 1 98 ? -2.328 10.488 6.505 1.00 89.75 98 PRO A C 1
ATOM 804 O O . PRO A 1 98 ? -2.525 11.620 6.942 1.00 89.75 98 PRO A O 1
ATOM 807 N N . ALA A 1 99 ? -2.899 9.412 7.058 1.00 91.31 99 ALA A N 1
ATOM 808 C CA . ALA A 1 99 ? -3.741 9.491 8.252 1.00 91.31 99 ALA A CA 1
ATOM 809 C C . ALA A 1 99 ? -2.897 9.810 9.495 1.00 91.31 99 ALA A C 1
ATOM 811 O O . ALA A 1 99 ? -3.220 10.731 10.246 1.00 91.31 99 ALA A O 1
ATOM 812 N N . ARG A 1 100 ? -1.740 9.157 9.648 1.00 89.44 100 ARG A N 1
ATOM 813 C CA . ARG A 1 100 ? -0.788 9.464 10.730 1.00 89.44 100 ARG A CA 1
ATOM 814 C C . ARG A 1 100 ? -0.311 10.917 10.689 1.00 89.44 100 ARG A C 1
ATOM 816 O O . ARG A 1 100 ? -0.271 11.573 11.724 1.00 89.44 100 ARG A O 1
ATOM 823 N N . ARG A 1 101 ? -0.044 11.463 9.494 1.00 88.38 101 ARG A N 1
ATOM 824 C CA . ARG A 1 101 ? 0.304 12.888 9.299 1.00 88.38 101 ARG A CA 1
ATOM 825 C C . ARG A 1 101 ? -0.816 13.851 9.711 1.00 88.38 101 ARG A C 1
ATOM 827 O O . ARG A 1 101 ? -0.530 14.998 10.028 1.00 88.38 101 ARG A O 1
ATOM 834 N N . ARG A 1 102 ? -2.072 13.396 9.730 1.00 89.88 102 ARG A N 1
ATOM 835 C CA . ARG A 1 102 ? -3.231 14.146 10.250 1.00 89.88 102 ARG A CA 1
ATOM 836 C C . ARG A 1 102 ? -3.461 13.937 11.753 1.00 89.88 102 ARG A C 1
ATOM 838 O O . ARG A 1 102 ? -4.452 14.418 12.291 1.00 89.88 102 ARG A O 1
ATOM 845 N N . GLY A 1 103 ? -2.550 13.241 12.433 1.00 92.06 103 GLY A N 1
ATOM 846 C CA . GLY A 1 103 ? -2.588 13.039 13.877 1.00 92.06 103 GLY A CA 1
ATOM 847 C C . GLY A 1 103 ? -3.358 11.800 14.326 1.00 92.06 103 GLY A C 1
ATOM 848 O O . GLY A 1 103 ? -3.682 11.721 15.505 1.00 92.06 103 GLY A O 1
ATOM 849 N N . TYR A 1 104 ? -3.651 10.848 13.434 1.00 93.62 104 TYR A N 1
ATOM 850 C CA . TYR A 1 104 ? -4.203 9.537 13.802 1.00 93.62 104 TYR A CA 1
ATOM 851 C C . TYR A 1 104 ? -3.069 8.566 14.154 1.00 93.62 104 TYR A C 1
ATOM 853 O O . TYR A 1 104 ? -2.738 7.667 13.382 1.00 93.62 104 TYR A O 1
ATOM 861 N N . SER A 1 105 ? -2.406 8.799 15.290 1.00 92.69 105 SER A N 1
ATOM 862 C CA . SER A 1 105 ? -1.407 7.863 15.819 1.00 92.69 105 SER A CA 1
ATOM 863 C C . SER A 1 105 ? -2.080 6.626 16.429 1.00 92.69 105 SER A C 1
ATOM 865 O O . SER A 1 105 ? -3.284 6.636 16.691 1.00 92.69 105 SER A O 1
ATOM 867 N N . ARG A 1 106 ? -1.316 5.550 16.668 1.00 92.12 106 ARG A N 1
ATOM 868 C CA . ARG A 1 106 ? -1.862 4.326 17.284 1.00 92.12 106 ARG A CA 1
ATOM 869 C C . ARG A 1 106 ? -2.378 4.587 18.694 1.00 92.12 106 ARG A C 1
ATOM 871 O O . ARG A 1 106 ? -3.392 4.021 19.075 1.00 92.12 106 ARG A O 1
ATOM 878 N N . GLU A 1 107 ? -1.700 5.458 19.430 1.00 93.06 107 GLU A N 1
ATOM 879 C CA . GLU A 1 107 ? -2.066 5.881 20.781 1.00 93.06 107 GLU A CA 1
ATOM 880 C C . GLU A 1 107 ? -3.419 6.588 20.750 1.00 93.06 107 GLU A C 1
ATOM 882 O O . GLU A 1 107 ? -4.346 6.163 21.429 1.00 93.06 107 GLU A O 1
ATOM 887 N N . ARG A 1 108 ? -3.574 7.584 19.868 1.00 94.44 108 ARG A N 1
ATOM 888 C CA . ARG A 1 108 ? -4.832 8.323 19.728 1.00 94.44 108 ARG A CA 1
ATOM 889 C C . ARG A 1 108 ? -5.987 7.428 19.287 1.00 94.44 108 ARG A C 1
ATOM 891 O O . ARG A 1 108 ? -7.095 7.566 19.788 1.00 94.44 108 ARG A O 1
ATOM 898 N N . VAL A 1 109 ? -5.753 6.527 18.332 1.00 95.06 109 VAL A N 1
ATOM 899 C CA . VAL A 1 109 ? -6.793 5.582 17.897 1.00 95.06 109 VAL A CA 1
ATOM 900 C C . VAL A 1 109 ? -7.157 4.632 19.037 1.00 95.06 109 VAL A C 1
ATOM 902 O O . VAL A 1 109 ? -8.339 4.393 19.253 1.00 95.06 109 VAL A O 1
ATOM 905 N N . GLY A 1 110 ? -6.167 4.165 19.803 1.00 94.69 110 GLY A N 1
ATOM 906 C CA . GLY A 1 110 ? -6.370 3.396 21.029 1.00 94.69 110 GLY A CA 1
ATOM 907 C C . GLY A 1 110 ? -7.252 4.121 22.042 1.00 94.69 110 GLY A C 1
ATOM 908 O O . GLY A 1 110 ? -8.238 3.553 22.500 1.00 94.69 110 GLY A O 1
ATOM 909 N N . GLU A 1 111 ? -6.972 5.395 22.315 1.00 94.62 111 GLU A N 1
ATOM 910 C CA . GLU A 1 111 ? -7.802 6.243 23.182 1.00 94.62 111 GLU A CA 1
ATOM 911 C C . GLU A 1 111 ? -9.240 6.381 22.660 1.00 94.62 111 GLU A C 1
ATOM 913 O O . GLU A 1 111 ? -10.184 6.283 23.440 1.00 94.62 111 GLU A O 1
ATOM 918 N N . MET A 1 112 ? -9.423 6.559 21.346 1.00 94.12 112 MET A N 1
ATOM 919 C CA . MET A 1 112 ? -10.748 6.718 20.733 1.00 94.12 112 MET A CA 1
ATOM 920 C C . MET A 1 112 ? -11.639 5.480 20.880 1.00 94.12 112 MET A C 1
ATOM 922 O O . MET A 1 112 ? -12.853 5.632 20.994 1.00 94.12 112 MET A O 1
ATOM 926 N N . ILE A 1 113 ? -11.058 4.276 20.854 1.00 94.25 113 ILE A N 1
ATOM 927 C CA . ILE A 1 113 ? -11.814 3.011 20.902 1.00 94.25 113 ILE A CA 1
ATOM 928 C C . ILE A 1 113 ? -11.628 2.231 22.212 1.00 94.25 113 ILE A C 1
ATOM 930 O O . ILE A 1 113 ? -12.123 1.114 22.338 1.00 94.25 113 ILE A O 1
ATOM 934 N N . GLY A 1 114 ? -10.922 2.802 23.193 1.00 94.88 114 GLY A N 1
ATOM 935 C CA . GLY A 1 114 ? -10.689 2.179 24.499 1.00 94.88 114 GLY A CA 1
ATOM 936 C C . GLY A 1 114 ? -9.753 0.965 24.464 1.00 94.88 114 GLY A C 1
ATOM 937 O O . GLY A 1 114 ? -9.924 0.038 25.253 1.00 94.88 114 GLY A O 1
ATOM 938 N N . MET A 1 115 ? -8.776 0.945 23.553 1.00 95.69 115 MET A N 1
ATOM 939 C CA . MET A 1 115 ? -7.815 -0.150 23.384 1.00 95.69 115 MET A CA 1
ATOM 940 C C . MET A 1 115 ? -6.373 0.299 23.638 1.00 95.69 115 MET A C 1
ATOM 942 O O . MET A 1 115 ? -5.976 1.426 23.356 1.00 95.69 115 MET A O 1
ATOM 946 N N . THR A 1 116 ? -5.550 -0.625 24.127 1.00 95.81 116 THR A N 1
ATOM 947 C CA . THR A 1 116 ? -4.099 -0.423 24.263 1.00 95.81 116 THR A CA 1
ATOM 948 C C . THR A 1 116 ? -3.395 -0.468 22.905 1.00 95.81 116 THR A C 1
ATOM 950 O O . THR A 1 116 ? -3.872 -1.095 21.961 1.00 95.81 116 THR A O 1
ATOM 953 N N . THR A 1 117 ? -2.200 0.117 22.801 1.00 92.56 117 THR A N 1
ATOM 954 C CA . THR A 1 117 ? -1.397 0.099 21.562 1.00 92.56 117 THR A CA 1
ATOM 955 C C . THR A 1 117 ? -1.081 -1.314 21.061 1.00 92.56 117 THR A C 1
ATOM 957 O O . THR A 1 117 ? -1.069 -1.545 19.853 1.00 92.56 117 THR A O 1
ATOM 960 N N . VAL A 1 118 ? -0.890 -2.274 21.971 1.00 93.62 118 VAL A N 1
ATOM 961 C CA . VAL A 1 118 ? -0.663 -3.692 21.640 1.00 93.62 118 VAL A CA 1
ATOM 962 C C . VAL A 1 118 ? -1.910 -4.316 21.008 1.00 93.62 118 VAL A C 1
ATOM 964 O O . VAL A 1 118 ? -1.809 -5.034 20.013 1.00 93.62 118 VAL A O 1
ATOM 967 N N . GLN A 1 119 ? -3.095 -4.007 21.541 1.00 94.56 119 GLN A N 1
ATOM 968 C CA . GLN A 1 119 ? -4.366 -4.455 20.966 1.00 94.56 119 GLN A CA 1
ATOM 969 C C . GLN A 1 119 ? -4.620 -3.809 19.601 1.00 94.56 119 GLN A C 1
ATOM 971 O O . GLN A 1 119 ? -5.032 -4.508 18.679 1.00 94.56 119 GLN A O 1
ATOM 976 N N . ILE A 1 120 ? -4.298 -2.520 19.437 1.00 95.19 120 ILE A N 1
ATOM 977 C CA . ILE A 1 120 ? -4.364 -1.832 18.140 1.00 95.19 120 ILE A CA 1
ATOM 978 C C . ILE A 1 120 ? -3.451 -2.501 17.114 1.00 95.19 120 ILE A C 1
ATOM 980 O O . ILE A 1 120 ? -3.863 -2.702 15.977 1.00 95.19 120 ILE A O 1
ATOM 984 N N . GLU A 1 121 ? -2.228 -2.887 17.485 1.00 91.94 121 GLU A N 1
ATOM 985 C CA . GLU A 1 121 ? -1.323 -3.568 16.556 1.00 91.94 121 GLU A CA 1
ATOM 9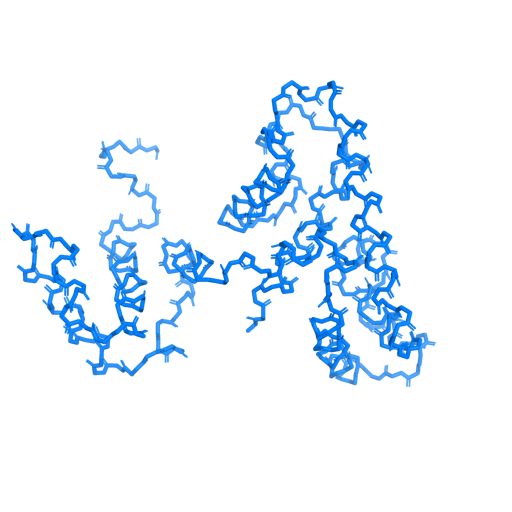86 C C . GLU A 1 121 ? -1.846 -4.952 16.138 1.00 91.94 121 GLU A C 1
ATOM 988 O O . GLU A 1 121 ? -1.754 -5.323 14.965 1.00 91.94 121 GLU A O 1
ATOM 993 N N . ALA A 1 122 ? -2.410 -5.715 17.077 1.00 92.75 122 ALA A N 1
ATOM 994 C CA . ALA A 1 122 ? -3.040 -6.995 16.768 1.00 92.75 122 ALA A CA 1
ATOM 995 C C . ALA A 1 122 ? -4.255 -6.814 15.841 1.00 92.75 122 ALA A C 1
ATOM 997 O O . ALA A 1 122 ? -4.390 -7.542 14.854 1.00 92.75 122 ALA A O 1
ATOM 998 N N . LEU A 1 123 ? -5.088 -5.805 16.113 1.00 94.12 123 LEU A N 1
ATOM 999 C CA . LEU A 1 123 ? -6.255 -5.472 15.302 1.00 94.12 123 LEU A CA 1
ATOM 1000 C C . LEU A 1 123 ? -5.855 -4.989 13.902 1.00 94.12 123 LEU A C 1
ATOM 1002 O O . LEU A 1 123 ? -6.455 -5.413 12.922 1.00 94.12 123 LEU A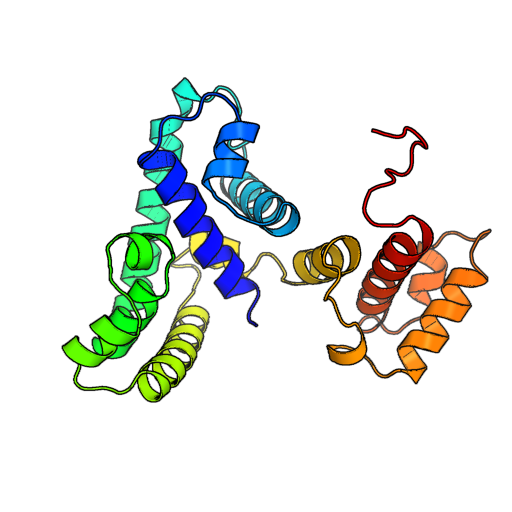 O 1
ATOM 1006 N N . GLU A 1 124 ? -4.787 -4.192 13.782 1.00 93.00 124 GLU A N 1
ATOM 1007 C CA . GLU A 1 124 ? -4.224 -3.747 12.499 1.00 93.00 124 GLU A CA 1
ATOM 1008 C C . GLU A 1 124 ? -3.797 -4.941 11.636 1.00 93.00 124 GLU A C 1
ATOM 1010 O O . GLU A 1 124 ? -4.089 -4.980 10.441 1.00 93.00 124 GLU A O 1
ATOM 1015 N N . LYS A 1 125 ? -3.129 -5.937 12.237 1.00 90.75 125 LYS A N 1
ATOM 1016 C CA . LYS A 1 125 ? -2.717 -7.166 11.539 1.00 90.75 125 LYS A CA 1
ATOM 1017 C C . LYS A 1 125 ? -3.924 -7.991 11.086 1.00 90.75 125 LYS A C 1
ATOM 1019 O O . LYS A 1 125 ? -3.920 -8.490 9.964 1.00 90.75 125 LYS A O 1
ATOM 1024 N N . GLY A 1 126 ? -4.950 -8.112 11.930 1.00 91.75 126 GLY A N 1
ATOM 1025 C CA . GLY A 1 126 ? -6.204 -8.786 11.582 1.00 91.75 126 GLY A CA 1
ATOM 1026 C C . GLY A 1 126 ? -6.933 -8.090 10.431 1.00 91.75 126 GLY A C 1
ATOM 1027 O O . GLY A 1 126 ? -7.211 -8.719 9.411 1.00 91.75 126 GLY A O 1
ATOM 1028 N N . ALA A 1 127 ? -7.143 -6.779 10.549 1.00 94.06 127 ALA A N 1
ATOM 1029 C CA . ALA A 1 127 ? -7.803 -5.962 9.536 1.00 94.06 127 ALA A CA 1
ATOM 1030 C C . ALA A 1 127 ? -7.051 -5.981 8.197 1.00 94.06 127 ALA A C 1
ATOM 1032 O O . ALA A 1 127 ? -7.668 -6.075 7.143 1.00 94.06 127 ALA A O 1
ATOM 1033 N N . ALA A 1 128 ? -5.715 -5.975 8.221 1.00 92.19 128 ALA A N 1
ATOM 1034 C CA . ALA A 1 128 ? -4.903 -6.113 7.017 1.00 92.19 128 ALA A CA 1
ATOM 1035 C C . ALA A 1 128 ? -5.101 -7.458 6.299 1.00 92.19 128 ALA A C 1
ATOM 1037 O O . ALA A 1 128 ? -5.088 -7.500 5.070 1.00 92.19 128 ALA A O 1
ATOM 1038 N N . ASN A 1 129 ? -5.284 -8.553 7.039 1.00 90.62 129 ASN A N 1
ATOM 1039 C CA . ASN A 1 129 ? -5.559 -9.855 6.433 1.00 90.62 129 ASN A CA 1
ATOM 1040 C C . ASN A 1 129 ? -6.955 -9.892 5.806 1.00 90.62 129 ASN A C 1
ATOM 1042 O O . ASN A 1 129 ? -7.083 -10.343 4.671 1.00 90.62 129 ASN A O 1
ATOM 1046 N N . ILE A 1 130 ? -7.965 -9.369 6.511 1.00 92.50 130 ILE A N 1
ATOM 1047 C CA . ILE A 1 130 ? -9.331 -9.245 5.983 1.00 92.50 130 ILE A CA 1
ATOM 1048 C C . ILE A 1 130 ? -9.311 -8.389 4.713 1.00 92.50 130 ILE A C 1
ATOM 1050 O O . ILE A 1 130 ? -9.821 -8.817 3.686 1.00 92.50 130 ILE A O 1
ATOM 1054 N N . PHE A 1 131 ? -8.622 -7.243 4.745 1.00 94.81 131 PHE A N 1
ATOM 1055 C CA . PHE A 1 131 ? -8.484 -6.343 3.599 1.00 94.81 131 PHE A CA 1
ATOM 1056 C C . PHE A 1 131 ? -8.010 -7.087 2.355 1.00 94.81 131 PHE A C 1
ATOM 1058 O O . PHE A 1 131 ? -8.634 -6.999 1.308 1.00 94.81 131 PHE A O 1
ATOM 1065 N N . LEU A 1 132 ? -6.917 -7.843 2.478 1.00 91.44 132 LEU A N 1
ATOM 1066 C CA . LEU A 1 132 ? -6.330 -8.553 1.346 1.00 91.44 132 LEU A CA 1
ATOM 1067 C C . LEU A 1 132 ? -7.207 -9.706 0.847 1.00 91.44 132 LEU A C 1
ATOM 1069 O O . LEU A 1 132 ? -7.230 -9.960 -0.352 1.00 91.44 132 LEU A O 1
ATOM 1073 N N . GLN A 1 133 ? -7.927 -10.389 1.740 1.00 90.44 133 GLN A N 1
ATOM 1074 C CA . GLN A 1 133 ? -8.867 -11.456 1.373 1.00 90.44 133 GLN A CA 1
ATOM 1075 C C . GLN A 1 133 ? -10.124 -10.919 0.677 1.00 90.44 133 GLN A C 1
ATOM 1077 O O . GLN A 1 133 ? -10.724 -11.622 -0.130 1.00 90.44 133 GLN A O 1
ATOM 1082 N N . SER A 1 134 ? -10.496 -9.678 0.977 1.00 92.38 134 SER A N 1
ATOM 1083 C CA . SER A 1 134 ? -11.652 -8.981 0.416 1.00 92.38 134 SER A CA 1
ATOM 1084 C C . SER A 1 134 ? -11.384 -8.303 -0.932 1.00 92.38 134 SER A C 1
ATOM 1086 O O . SER A 1 134 ? -12.315 -7.771 -1.537 1.00 92.38 134 SER A O 1
ATOM 1088 N N . ILE A 1 135 ? -10.139 -8.291 -1.421 1.00 92.00 135 ILE A N 1
ATOM 1089 C CA . ILE A 1 135 ? -9.818 -7.758 -2.749 1.00 92.00 135 ILE A CA 1
ATOM 1090 C C . ILE A 1 135 ? -10.261 -8.758 -3.817 1.00 92.00 135 ILE A C 1
ATOM 1092 O O . ILE A 1 135 ? -9.869 -9.925 -3.806 1.00 92.00 135 ILE A O 1
ATOM 1096 N N . THR A 1 136 ? -11.059 -8.284 -4.769 1.00 87.06 136 THR A N 1
ATOM 1097 C CA . THR A 1 136 ? -11.638 -9.095 -5.843 1.00 87.06 136 THR A CA 1
ATOM 1098 C C . THR A 1 136 ? -11.568 -8.341 -7.169 1.00 87.06 136 THR A C 1
ATOM 1100 O O . THR A 1 136 ? -11.090 -7.212 -7.239 1.00 87.06 136 THR A O 1
ATOM 1103 N N . ASN A 1 137 ? -12.102 -8.936 -8.235 1.00 79.50 137 ASN A N 1
ATOM 1104 C CA . ASN A 1 137 ? -12.222 -8.270 -9.534 1.00 79.50 137 ASN A CA 1
ATOM 1105 C C . ASN A 1 137 ? -13.148 -7.033 -9.506 1.00 79.50 137 ASN A C 1
ATOM 1107 O O . ASN A 1 137 ? -13.136 -6.256 -10.457 1.00 79.50 137 ASN A O 1
ATOM 1111 N N . GLU A 1 138 ? -13.941 -6.844 -8.444 1.00 83.00 138 GLU A N 1
ATOM 1112 C CA . GLU A 1 138 ? -14.767 -5.645 -8.233 1.00 83.00 138 GLU A CA 1
ATOM 1113 C C . GLU A 1 138 ? -13.946 -4.443 -7.738 1.00 83.00 138 GLU A C 1
ATOM 1115 O O . GLU A 1 138 ? -14.409 -3.307 -7.813 1.00 83.00 138 GLU A O 1
ATOM 1120 N N . THR A 1 139 ? -12.711 -4.677 -7.286 1.00 89.50 139 THR A N 1
ATOM 1121 C CA . THR A 1 139 ? -11.729 -3.646 -6.936 1.00 89.50 139 THR A CA 1
ATOM 1122 C C . THR A 1 139 ? -10.515 -3.751 -7.862 1.00 89.50 139 THR A C 1
ATOM 1124 O O . THR A 1 139 ? -9.443 -4.193 -7.448 1.00 89.50 139 THR A O 1
ATOM 1127 N N . PRO A 1 140 ? -10.667 -3.421 -9.160 1.00 87.75 140 PRO A N 1
ATOM 1128 C CA . PRO A 1 140 ? -9.681 -3.741 -10.190 1.00 87.75 140 PRO A CA 1
ATOM 1129 C C . PRO A 1 140 ? -8.310 -3.096 -9.962 1.00 87.75 140 PRO A C 1
ATOM 1131 O O . PRO A 1 140 ? -7.295 -3.725 -10.269 1.00 87.75 140 PRO A O 1
ATOM 1134 N N . LEU A 1 141 ? -8.241 -1.879 -9.413 1.00 90.50 141 LEU A N 1
ATOM 1135 C CA . LEU A 1 141 ? -6.959 -1.245 -9.113 1.00 90.50 141 LEU A CA 1
ATOM 1136 C C . LEU A 1 141 ? -6.268 -1.931 -7.931 1.00 90.50 141 LEU A C 1
ATOM 1138 O O . LEU A 1 141 ? -5.084 -2.246 -8.024 1.00 90.50 141 LEU A O 1
ATOM 1142 N N . LEU A 1 142 ? -6.980 -2.189 -6.835 1.00 92.69 142 LEU A N 1
ATOM 1143 C CA . LEU A 1 142 ? -6.454 -2.928 -5.690 1.00 92.69 142 LEU A CA 1
ATOM 1144 C C . LEU A 1 142 ? -6.035 -4.334 -6.099 1.00 92.69 142 LEU A C 1
ATOM 1146 O O . LEU A 1 142 ? -4.927 -4.742 -5.762 1.00 92.69 142 LEU A O 1
ATOM 1150 N N . TYR A 1 143 ? -6.871 -5.035 -6.865 1.00 89.56 143 TYR A N 1
ATOM 1151 C CA . TYR A 1 143 ? -6.573 -6.354 -7.407 1.00 89.56 143 TYR A CA 1
ATOM 1152 C C . TYR A 1 143 ? -5.293 -6.325 -8.226 1.00 89.56 143 TYR A C 1
ATOM 1154 O O . TYR A 1 143 ? -4.411 -7.146 -7.992 1.00 89.56 143 TYR A O 1
ATOM 1162 N N . HIS A 1 144 ? -5.138 -5.350 -9.124 1.00 87.56 144 HIS A N 1
ATOM 1163 C CA . HIS A 1 144 ? -3.907 -5.186 -9.889 1.00 87.56 144 HIS A CA 1
ATOM 1164 C C . HIS A 1 144 ? -2.705 -4.938 -8.975 1.00 87.56 144 HIS A C 1
ATOM 1166 O O . HIS A 1 144 ? -1.719 -5.656 -9.088 1.00 87.56 144 HIS A O 1
ATOM 1172 N N . LEU A 1 145 ? -2.807 -4.001 -8.024 1.00 88.69 145 LEU A N 1
ATOM 1173 C CA . LEU A 1 145 ? -1.730 -3.655 -7.087 1.00 88.69 145 LEU A CA 1
ATOM 1174 C C . LEU A 1 145 ? -1.262 -4.851 -6.247 1.00 88.69 145 LEU A C 1
ATOM 1176 O O . LEU A 1 145 ? -0.058 -5.006 -6.042 1.00 88.69 145 LEU A O 1
ATOM 1180 N N . VAL A 1 146 ? -2.186 -5.690 -5.770 1.00 86.56 146 VAL A N 1
ATOM 1181 C CA . VAL A 1 146 ? -1.851 -6.863 -4.941 1.00 86.56 146 VAL A CA 1
ATOM 1182 C C . VAL A 1 146 ? -1.491 -8.103 -5.754 1.00 86.56 146 VAL A C 1
ATOM 1184 O O . VAL A 1 146 ? -0.793 -8.976 -5.241 1.00 86.56 146 VAL A O 1
ATOM 1187 N N . SER A 1 147 ? -1.945 -8.181 -7.008 1.00 77.06 147 SER A N 1
ATOM 1188 C CA . SER A 1 147 ? -1.621 -9.276 -7.930 1.00 77.06 147 SER A CA 1
ATOM 1189 C C . SER A 1 147 ? -0.263 -9.089 -8.601 1.00 77.06 147 SER A C 1
ATOM 1191 O O . SER A 1 147 ? 0.340 -10.073 -9.037 1.00 77.06 147 SER A O 1
ATOM 1193 N N . THR A 1 148 ? 0.261 -7.858 -8.656 1.00 66.12 148 THR A N 1
ATOM 1194 C CA . THR A 1 148 ? 1.673 -7.624 -8.981 1.00 66.12 148 THR A CA 1
ATOM 1195 C C . THR A 1 148 ? 2.542 -8.341 -7.964 1.00 66.12 148 THR A C 1
ATOM 1197 O O . THR A 1 148 ? 2.487 -8.071 -6.764 1.00 66.12 148 THR A O 1
ATOM 1200 N N . GLN A 1 149 ? 3.306 -9.320 -8.443 1.00 56.69 149 GLN A N 1
ATOM 1201 C CA . GLN A 1 149 ? 3.891 -10.309 -7.557 1.00 56.69 149 GLN A CA 1
ATOM 1202 C C . GLN A 1 149 ? 4.902 -9.668 -6.581 1.00 56.69 149 GLN A C 1
ATOM 1204 O O . GLN A 1 149 ? 5.796 -8.939 -7.011 1.00 56.69 149 GLN A O 1
ATOM 1209 N N . PRO A 1 150 ? 4.852 -10.030 -5.281 1.00 50.94 150 PRO A N 1
ATOM 1210 C CA . PRO A 1 150 ? 5.841 -9.675 -4.250 1.00 50.94 150 PRO A CA 1
ATOM 1211 C C . PRO A 1 150 ? 7.308 -9.963 -4.591 1.00 50.94 150 PRO A C 1
ATOM 1213 O O . PRO A 1 150 ? 8.229 -9.502 -3.920 1.00 50.94 150 PRO A O 1
ATOM 1216 N N . GLN A 1 151 ? 7.502 -10.780 -5.617 1.00 52.22 151 GLN A N 1
ATOM 1217 C CA . GLN A 1 151 ? 8.745 -11.417 -6.013 1.00 52.22 151 GLN A CA 1
ATOM 1218 C C . GLN A 1 151 ? 9.708 -10.416 -6.663 1.00 52.22 151 GLN A C 1
ATOM 1220 O O . GLN A 1 151 ? 10.919 -10.579 -6.535 1.00 52.22 151 GLN A O 1
ATOM 1225 N N . ASP A 1 152 ? 9.190 -9.321 -7.234 1.00 54.62 152 ASP A N 1
ATOM 1226 C CA . ASP A 1 152 ? 10.013 -8.182 -7.648 1.00 54.62 152 ASP A CA 1
ATOM 1227 C C . ASP A 1 152 ? 10.551 -7.421 -6.433 1.00 54.62 152 ASP A C 1
ATOM 1229 O O . ASP A 1 152 ? 11.686 -6.957 -6.454 1.00 54.62 152 ASP A O 1
ATOM 1233 N N . LEU A 1 153 ? 9.782 -7.333 -5.340 1.00 55.44 153 LEU A N 1
ATOM 1234 C CA . LEU A 1 153 ? 10.158 -6.558 -4.159 1.00 55.44 153 LEU A CA 1
ATOM 1235 C C . LEU A 1 153 ? 11.222 -7.262 -3.301 1.00 55.44 153 LEU A C 1
ATOM 1237 O O . LEU A 1 153 ? 12.092 -6.589 -2.759 1.00 55.44 153 LEU A O 1
ATOM 1241 N N . GLU A 1 154 ? 11.202 -8.595 -3.191 1.00 61.12 154 GLU A N 1
ATOM 1242 C CA . GLU A 1 154 ? 12.255 -9.372 -2.505 1.00 61.12 154 GLU A CA 1
ATOM 1243 C C . GLU A 1 154 ? 13.595 -9.302 -3.242 1.00 61.12 154 GLU A C 1
ATOM 1245 O O . GLU A 1 154 ? 14.621 -9.036 -2.618 1.00 61.12 154 GLU A O 1
ATOM 1250 N N . LEU A 1 155 ? 13.583 -9.452 -4.569 1.00 61.00 155 LEU A N 1
ATOM 1251 C CA . LEU A 1 155 ? 14.749 -9.231 -5.432 1.00 61.00 155 LEU A CA 1
ATOM 1252 C C . LEU A 1 155 ? 15.274 -7.794 -5.320 1.00 61.00 155 LEU A C 1
ATOM 1254 O O . LEU A 1 155 ? 16.478 -7.559 -5.204 1.00 61.00 155 LEU A O 1
ATOM 1258 N N . LEU A 1 156 ? 14.365 -6.822 -5.308 1.00 57.44 156 LEU A N 1
ATOM 1259 C CA . LEU A 1 156 ? 14.677 -5.406 -5.148 1.00 57.44 156 LEU A CA 1
ATOM 1260 C C . LEU A 1 156 ? 15.252 -5.077 -3.762 1.00 57.44 156 LEU A C 1
ATOM 1262 O O . LEU A 1 156 ? 16.199 -4.298 -3.663 1.00 57.44 156 LEU A O 1
ATOM 1266 N N . ARG A 1 157 ? 14.728 -5.680 -2.688 1.00 62.78 157 ARG A N 1
ATOM 1267 C CA . ARG A 1 157 ? 15.282 -5.545 -1.334 1.00 62.78 157 ARG A CA 1
ATOM 1268 C C . ARG A 1 157 ? 16.632 -6.245 -1.223 1.00 62.78 157 ARG A C 1
ATOM 1270 O O . ARG A 1 157 ? 17.567 -5.633 -0.723 1.00 62.78 157 ARG A O 1
ATOM 1277 N N . ALA A 1 158 ? 16.789 -7.448 -1.771 1.00 63.19 158 ALA A N 1
ATOM 1278 C CA . ALA A 1 158 ? 18.078 -8.138 -1.831 1.00 63.19 158 ALA A CA 1
ATOM 1279 C C . ALA A 1 158 ? 19.166 -7.303 -2.524 1.00 63.19 158 ALA A C 1
ATOM 1281 O O . ALA A 1 158 ? 20.321 -7.311 -2.095 1.00 63.19 158 ALA A O 1
ATOM 1282 N N . ARG A 1 159 ? 18.784 -6.544 -3.559 1.00 61.41 159 ARG A N 1
ATOM 1283 C CA . ARG A 1 159 ? 19.672 -5.652 -4.311 1.00 61.41 159 ARG A CA 1
ATOM 1284 C C . ARG A 1 159 ? 20.041 -4.361 -3.569 1.00 61.41 159 ARG A C 1
ATOM 1286 O O . ARG A 1 159 ? 21.108 -3.815 -3.837 1.00 61.41 159 ARG A O 1
ATOM 1293 N N . HIS A 1 160 ? 19.178 -3.836 -2.694 1.00 55.56 160 HIS A N 1
ATOM 1294 C CA . HIS A 1 160 ? 19.290 -2.443 -2.229 1.00 55.56 160 HIS A CA 1
ATOM 1295 C C . HIS A 1 160 ? 19.144 -2.213 -0.717 1.00 55.56 160 HIS A C 1
ATOM 1297 O O . HIS A 1 160 ? 19.523 -1.145 -0.244 1.00 55.56 160 HIS A O 1
ATOM 1303 N N . ASP A 1 161 ? 18.601 -3.161 0.046 1.00 62.50 161 ASP A N 1
ATOM 1304 C CA . ASP A 1 161 ? 18.378 -3.045 1.491 1.00 62.50 161 ASP A CA 1
ATOM 1305 C C . ASP A 1 161 ? 19.564 -3.674 2.257 1.00 62.50 161 ASP A C 1
ATOM 1307 O O . ASP A 1 161 ? 19.770 -4.893 2.211 1.00 62.50 161 ASP A O 1
ATOM 1311 N N . PRO A 1 162 ? 20.374 -2.881 2.986 1.00 63.22 162 PRO A N 1
ATOM 1312 C CA . PRO A 1 162 ? 21.499 -3.403 3.761 1.00 63.22 162 PRO A CA 1
ATOM 1313 C C . PRO A 1 162 ? 21.070 -4.412 4.831 1.00 63.22 162 PRO A C 1
ATOM 1315 O O . PRO A 1 162 ? 21.835 -5.331 5.128 1.00 63.22 162 PRO A O 1
ATOM 1318 N N . SER A 1 163 ? 19.850 -4.261 5.361 1.00 67.31 163 SER A N 1
ATOM 1319 C CA . SER A 1 163 ? 19.261 -5.104 6.407 1.00 67.31 163 SER A CA 1
ATOM 1320 C C . SER A 1 163 ? 18.544 -6.346 5.873 1.00 67.31 163 SER A C 1
ATOM 1322 O O . SER A 1 163 ? 18.006 -7.130 6.654 1.00 67.31 163 SER A O 1
ATOM 1324 N N . PHE A 1 164 ? 18.524 -6.539 4.551 1.00 69.25 164 PHE A N 1
ATOM 1325 C CA . PHE A 1 164 ? 17.916 -7.716 3.951 1.00 69.25 164 PHE A CA 1
ATOM 1326 C C . PHE A 1 164 ? 18.684 -8.986 4.333 1.00 69.25 164 PHE A C 1
ATOM 1328 O O . PHE A 1 164 ? 19.858 -9.136 3.991 1.00 69.25 164 PHE A O 1
ATOM 1335 N N . ASP A 1 165 ? 17.993 -9.903 5.013 1.00 76.12 165 ASP A N 1
ATOM 1336 C CA . ASP A 1 165 ? 18.537 -11.186 5.449 1.00 76.12 165 ASP A CA 1
ATOM 1337 C C . ASP A 1 165 ? 17.914 -12.348 4.662 1.00 76.12 165 ASP A C 1
ATOM 1339 O O . ASP A 1 165 ? 16.737 -12.691 4.837 1.00 76.12 165 ASP A O 1
ATOM 1343 N N . LEU A 1 166 ? 18.737 -12.977 3.818 1.00 72.81 166 LEU A N 1
ATOM 1344 C CA . LEU A 1 166 ? 18.392 -14.155 3.016 1.00 72.81 166 LEU A CA 1
ATOM 1345 C C . LEU A 1 166 ? 17.975 -15.353 3.881 1.00 72.81 166 LEU A C 1
ATOM 1347 O O . LEU A 1 166 ? 17.160 -16.165 3.439 1.00 72.81 166 LEU A O 1
ATOM 1351 N N . ARG A 1 167 ? 18.460 -15.438 5.126 1.00 73.06 167 ARG A N 1
ATOM 1352 C CA . ARG A 1 167 ? 18.176 -16.545 6.057 1.00 73.06 167 ARG A CA 1
ATOM 1353 C C . ARG A 1 167 ? 16.730 -16.581 6.533 1.00 73.06 167 ARG A C 1
ATOM 1355 O O . ARG A 1 167 ? 16.272 -17.594 7.049 1.00 73.06 167 ARG A O 1
ATOM 1362 N N . THR A 1 168 ? 15.992 -15.493 6.324 1.00 70.25 168 THR A N 1
ATOM 1363 C CA . THR A 1 168 ? 14.541 -15.457 6.554 1.00 70.25 168 THR A CA 1
ATOM 1364 C C . THR A 1 168 ? 13.784 -16.317 5.530 1.00 70.25 168 THR A C 1
ATOM 1366 O O . THR A 1 168 ? 12.648 -16.711 5.782 1.00 70.25 168 THR A O 1
ATOM 1369 N N . TYR A 1 169 ? 14.405 -16.615 4.382 1.00 68.44 169 TYR A N 1
ATOM 1370 C CA . TYR A 1 169 ? 13.750 -17.229 3.223 1.00 68.44 169 TYR A CA 1
ATOM 1371 C C . TYR A 1 169 ? 14.372 -18.565 2.792 1.00 68.44 169 TYR A C 1
ATOM 1373 O O . TYR A 1 169 ? 13.717 -19.336 2.092 1.00 68.44 169 TYR A O 1
ATOM 1381 N N . MET A 1 170 ? 15.610 -18.864 3.199 1.00 75.88 170 MET A N 1
ATOM 1382 C CA . MET A 1 170 ? 16.280 -20.138 2.914 1.00 75.88 170 MET A CA 1
ATOM 1383 C C . MET A 1 170 ? 17.217 -20.568 4.043 1.00 75.88 170 MET A C 1
ATOM 1385 O O . MET A 1 170 ? 17.634 -19.754 4.866 1.00 75.88 170 MET A O 1
ATOM 1389 N N . SER A 1 171 ? 17.574 -21.854 4.066 1.00 78.19 171 SER A N 1
ATOM 1390 C CA . SER A 1 171 ? 18.592 -22.364 4.984 1.00 78.19 171 SER A CA 1
ATOM 1391 C C . SER A 1 171 ? 19.988 -21.873 4.579 1.00 78.19 171 SER A C 1
ATOM 1393 O O . SER A 1 171 ? 20.260 -21.597 3.407 1.00 78.19 171 SER A O 1
ATOM 1395 N N . ALA A 1 172 ? 20.903 -21.811 5.549 1.00 78.44 172 ALA A N 1
ATOM 1396 C CA . ALA A 1 172 ? 22.292 -21.431 5.296 1.00 78.44 172 ALA A CA 1
ATOM 1397 C C . ALA A 1 172 ? 23.009 -22.400 4.333 1.00 78.44 172 ALA A C 1
ATOM 1399 O O . ALA A 1 172 ? 23.884 -21.982 3.578 1.00 78.44 172 ALA A O 1
ATOM 1400 N N . GLU A 1 173 ? 22.630 -23.681 4.338 1.00 79.56 173 GLU A N 1
ATOM 1401 C CA . GLU A 1 173 ? 23.185 -24.697 3.435 1.00 79.56 173 GLU A CA 1
ATOM 1402 C C . GLU A 1 173 ? 22.775 -24.437 1.981 1.00 79.56 173 GLU A C 1
ATOM 1404 O O . GLU A 1 173 ? 23.629 -24.428 1.093 1.00 79.56 173 GLU A O 1
ATOM 1409 N N . THR A 1 174 ? 21.492 -24.142 1.741 1.00 77.06 174 THR A N 1
ATOM 1410 C CA . THR A 1 174 ? 20.979 -23.791 0.409 1.00 77.06 174 THR A CA 1
ATOM 1411 C C . THR A 1 174 ? 21.585 -22.477 -0.084 1.00 77.06 174 THR A C 1
ATOM 1413 O O . THR A 1 174 ? 22.017 -22.392 -1.234 1.00 77.06 174 THR A O 1
ATOM 1416 N N . GLU A 1 175 ? 21.693 -21.469 0.788 1.00 82.88 175 GLU A N 1
ATOM 1417 C CA . GLU A 1 175 ? 22.351 -20.200 0.458 1.00 82.88 175 GLU A CA 1
ATOM 1418 C C . GLU A 1 175 ? 23.808 -20.425 0.022 1.00 82.88 175 GLU A C 1
ATOM 1420 O O . GLU A 1 175 ? 24.237 -19.913 -1.015 1.00 82.88 175 GLU A O 1
ATOM 1425 N N . LEU A 1 176 ? 24.570 -21.215 0.786 1.00 83.69 176 LEU A N 1
ATOM 1426 C CA . LEU A 1 176 ? 25.972 -21.506 0.494 1.00 83.69 176 LEU A CA 1
ATOM 1427 C C . LEU A 1 176 ? 26.137 -22.258 -0.832 1.00 83.69 176 LEU A C 1
ATOM 1429 O O . LEU A 1 176 ? 27.002 -21.886 -1.627 1.00 83.69 176 LEU A O 1
ATOM 1433 N N . ALA A 1 177 ? 25.304 -23.269 -1.090 1.00 79.31 177 ALA A N 1
ATOM 1434 C CA . ALA A 1 177 ? 25.325 -24.027 -2.339 1.00 79.31 177 ALA A CA 1
ATOM 1435 C C . ALA A 1 177 ? 25.077 -23.114 -3.553 1.00 79.31 177 ALA A C 1
ATOM 1437 O O . ALA A 1 177 ? 25.844 -23.131 -4.517 1.00 79.31 177 ALA A O 1
ATOM 1438 N N . ILE A 1 178 ? 24.071 -22.238 -3.472 1.00 78.06 178 ILE A N 1
ATOM 1439 C CA . ILE A 1 178 ? 23.779 -21.248 -4.515 1.00 78.06 178 ILE A CA 1
ATOM 1440 C C . ILE A 1 178 ? 24.962 -20.287 -4.705 1.00 78.06 178 ILE A C 1
ATOM 1442 O O . ILE A 1 178 ? 25.390 -20.052 -5.837 1.00 78.06 178 ILE A O 1
ATOM 1446 N N . ARG A 1 179 ? 25.530 -19.745 -3.616 1.00 83.12 179 ARG A N 1
ATOM 1447 C CA . ARG A 1 179 ? 26.692 -18.838 -3.681 1.00 83.12 179 ARG A CA 1
ATOM 1448 C C . ARG A 1 179 ? 27.890 -19.508 -4.362 1.00 83.12 179 ARG A C 1
ATOM 1450 O O . ARG A 1 179 ? 28.553 -18.875 -5.183 1.00 83.12 179 ARG A O 1
ATOM 1457 N N . GLN A 1 180 ? 28.163 -20.776 -4.052 1.00 80.88 180 GLN A N 1
ATOM 1458 C CA . GLN A 1 180 ? 29.253 -21.545 -4.661 1.00 80.88 180 GLN A CA 1
ATOM 1459 C C . GLN A 1 180 ? 29.047 -21.728 -6.170 1.00 80.88 180 GLN A C 1
ATOM 1461 O O . GLN A 1 180 ? 29.967 -21.448 -6.942 1.00 80.88 180 GLN A O 1
ATOM 1466 N N . VAL A 1 181 ? 27.837 -22.105 -6.594 1.00 76.06 181 VAL A N 1
ATOM 1467 C CA . VAL A 1 181 ? 27.480 -22.250 -8.016 1.00 76.06 181 VAL A CA 1
ATOM 1468 C C . VAL A 1 181 ? 27.628 -20.917 -8.760 1.00 76.06 181 VAL A C 1
ATOM 1470 O O . VAL A 1 181 ? 28.273 -20.853 -9.807 1.00 76.06 181 VAL A O 1
ATOM 1473 N N . LEU A 1 182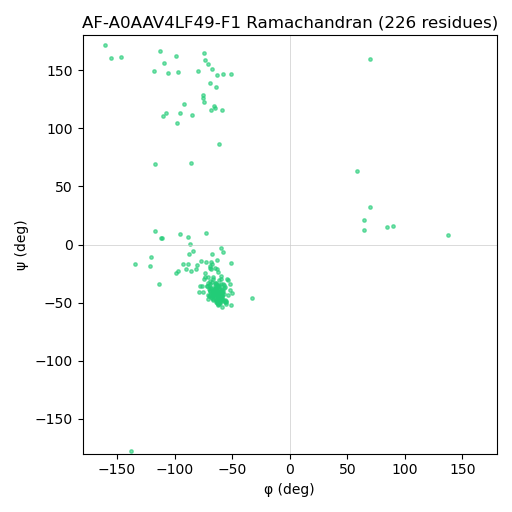 ? 27.120 -19.817 -8.194 1.00 74.50 182 LEU A N 1
ATOM 1474 C CA . LEU A 1 182 ? 27.232 -18.481 -8.794 1.00 74.50 182 LEU A CA 1
ATOM 1475 C C . LEU A 1 182 ? 28.685 -17.976 -8.875 1.00 74.50 182 LEU A C 1
ATOM 1477 O O . LEU A 1 182 ? 29.039 -17.270 -9.821 1.00 74.50 182 LEU A O 1
ATOM 1481 N N . HIS A 1 183 ? 29.544 -18.337 -7.916 1.00 74.75 183 HIS A N 1
ATOM 1482 C CA . HIS A 1 183 ? 30.976 -18.023 -7.963 1.00 74.75 183 HIS A CA 1
ATOM 1483 C C . HIS A 1 183 ? 31.721 -18.795 -9.060 1.00 74.75 183 HIS A C 1
ATOM 1485 O O . HIS A 1 183 ? 32.593 -18.217 -9.714 1.00 74.75 183 HIS A O 1
ATOM 1491 N N . GLN A 1 184 ? 31.386 -20.072 -9.266 1.00 68.94 184 GLN A N 1
ATOM 1492 C CA . GLN A 1 184 ? 31.984 -20.923 -10.305 1.00 68.94 184 GLN A CA 1
ATOM 1493 C C . GLN A 1 184 ? 31.525 -20.507 -11.714 1.00 68.94 184 GLN A C 1
ATOM 1495 O O . GLN A 1 184 ? 32.306 -20.530 -12.664 1.00 68.94 184 GLN A O 1
ATOM 1500 N N . GLY A 1 185 ? 30.289 -20.018 -11.825 1.00 61.78 185 GLY A N 1
ATOM 1501 C CA . GLY A 1 185 ? 29.615 -19.642 -13.063 1.00 61.78 185 GLY A CA 1
ATOM 1502 C C . GLY A 1 185 ? 30.068 -18.367 -13.779 1.00 61.78 185 GLY A C 1
ATOM 1503 O O . GLY A 1 185 ? 29.400 -17.962 -14.725 1.00 61.78 185 GLY A O 1
ATOM 1504 N N . ARG A 1 186 ? 31.183 -17.712 -13.408 1.00 56.31 186 ARG A N 1
ATOM 1505 C CA . ARG A 1 186 ? 31.636 -16.446 -14.047 1.00 56.31 186 ARG A CA 1
ATOM 1506 C C . ARG A 1 186 ? 31.917 -16.544 -15.565 1.00 56.31 186 ARG A C 1
ATOM 1508 O O . ARG A 1 186 ? 32.253 -15.531 -16.174 1.00 56.31 186 ARG A O 1
ATOM 1515 N N . ARG A 1 187 ? 31.797 -17.731 -16.175 1.00 49.88 187 ARG A N 1
ATOM 1516 C CA . ARG A 1 187 ? 31.980 -17.992 -17.616 1.00 49.88 187 ARG A CA 1
ATOM 1517 C C . ARG A 1 1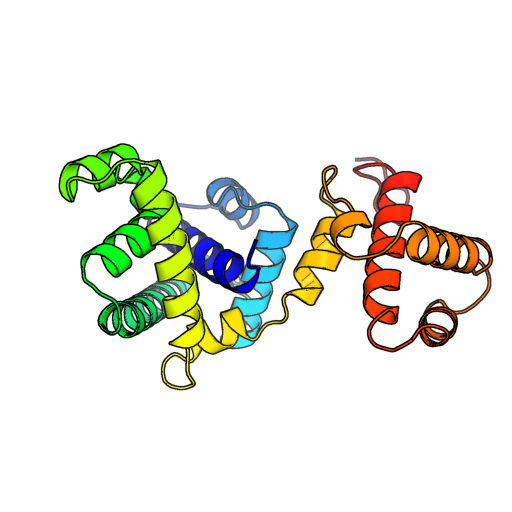87 ? 30.752 -18.578 -18.334 1.00 49.88 187 ARG A C 1
ATOM 1519 O O . ARG A 1 187 ? 30.764 -18.597 -19.560 1.00 49.88 187 ARG A O 1
ATOM 1526 N N . GLU A 1 188 ? 29.707 -19.010 -17.626 1.00 53.19 188 GLU A N 1
ATOM 1527 C CA . GLU A 1 188 ? 28.508 -19.635 -18.219 1.00 53.19 188 GLU A CA 1
ATOM 1528 C C . GLU A 1 188 ? 27.282 -18.712 -18.125 1.00 53.19 188 GLU A C 1
ATOM 1530 O O . GLU A 1 188 ? 27.228 -17.801 -17.294 1.00 53.19 188 GLU A O 1
ATOM 1535 N N . ARG A 1 189 ? 26.286 -18.900 -19.006 1.00 59.84 189 ARG A N 1
ATOM 1536 C CA . ARG A 1 189 ? 25.057 -18.093 -18.977 1.00 59.84 189 ARG A CA 1
ATOM 1537 C C . ARG A 1 189 ? 24.313 -18.386 -17.677 1.00 59.84 189 ARG A C 1
ATOM 1539 O O . ARG A 1 189 ? 23.845 -19.487 -17.438 1.00 59.84 189 ARG A O 1
ATOM 1546 N N . ILE A 1 190 ? 24.155 -17.355 -16.855 1.00 60.19 190 ILE A N 1
ATOM 1547 C CA . ILE A 1 190 ? 23.536 -17.423 -15.523 1.00 60.19 190 ILE A CA 1
ATOM 1548 C C . ILE A 1 190 ? 22.125 -18.043 -15.547 1.00 60.19 190 ILE A C 1
ATOM 1550 O O . ILE A 1 190 ? 21.726 -18.672 -14.574 1.00 60.19 190 ILE A O 1
ATOM 1554 N N . ALA A 1 191 ? 21.381 -17.901 -16.648 1.00 59.72 191 ALA A N 1
ATOM 1555 C CA . ALA A 1 191 ? 20.079 -18.549 -16.824 1.00 59.72 191 ALA A CA 1
ATOM 1556 C C . ALA A 1 191 ? 20.170 -20.087 -16.780 1.00 59.72 191 ALA A C 1
ATOM 1558 O O . ALA A 1 191 ? 19.311 -20.731 -16.183 1.00 59.72 191 ALA A O 1
ATOM 1559 N N . ASP A 1 192 ? 21.244 -20.656 -17.327 1.00 64.56 192 ASP A N 1
ATOM 1560 C CA . ASP A 1 192 ? 21.468 -22.102 -17.369 1.00 64.56 192 ASP A CA 1
ATOM 1561 C C . ASP A 1 192 ? 21.815 -22.627 -15.965 1.00 64.56 192 ASP A C 1
ATOM 1563 O O . ASP A 1 192 ? 21.331 -23.675 -15.551 1.00 64.56 192 ASP A O 1
ATOM 1567 N N . LEU A 1 193 ? 22.547 -21.844 -15.167 1.00 62.16 193 LEU A N 1
ATOM 1568 C CA . LEU A 1 193 ? 22.876 -22.187 -13.777 1.00 62.16 193 LEU A CA 1
ATOM 1569 C C . LEU A 1 193 ? 21.674 -22.082 -12.835 1.00 62.16 193 LEU A C 1
ATOM 1571 O O . LEU A 1 193 ? 21.534 -22.891 -11.922 1.00 62.16 193 LEU A O 1
ATOM 1575 N N . LEU A 1 194 ? 20.788 -21.106 -13.056 1.00 62.50 194 LEU A N 1
ATOM 1576 C CA . LEU A 1 194 ? 19.547 -20.991 -12.289 1.00 62.50 194 LEU A CA 1
ATOM 1577 C C . LEU A 1 194 ? 18.597 -22.158 -12.583 1.00 62.50 194 LEU A C 1
ATOM 1579 O O . LEU A 1 194 ? 17.858 -22.554 -11.692 1.00 62.50 194 LEU A O 1
ATOM 1583 N N . SER A 1 195 ? 18.666 -22.759 -13.776 1.00 67.81 195 SER A N 1
ATOM 1584 C CA . SER A 1 195 ? 17.849 -23.925 -14.139 1.00 67.81 195 SER A CA 1
ATOM 1585 C C . SER A 1 195 ? 18.189 -25.207 -13.360 1.00 67.81 195 SER A C 1
ATOM 1587 O O . SER A 1 195 ? 17.368 -26.120 -13.307 1.00 67.81 195 SER A O 1
ATOM 1589 N N . LEU A 1 196 ? 19.362 -25.259 -12.710 1.00 67.81 196 LEU A N 1
ATOM 1590 C CA . LEU A 1 196 ? 19.804 -26.388 -11.881 1.00 67.81 196 LEU A CA 1
ATOM 1591 C C . LEU A 1 196 ? 19.062 -26.480 -10.540 1.00 67.81 196 LEU A C 1
ATOM 1593 O O . LEU A 1 196 ? 19.123 -27.512 -9.874 1.00 67.81 196 LEU A O 1
ATOM 1597 N N . PHE A 1 197 ? 18.370 -25.412 -10.140 1.00 69.31 197 PHE A N 1
ATOM 1598 C CA . PHE A 1 197 ? 17.601 -25.371 -8.903 1.00 69.31 197 PHE A CA 1
ATOM 1599 C C . PHE A 1 197 ? 16.118 -25.674 -9.176 1.00 69.31 197 PHE A C 1
ATOM 1601 O O . PHE A 1 197 ? 15.601 -25.309 -10.237 1.00 69.31 197 PHE A O 1
ATOM 1608 N N . PRO A 1 198 ? 15.393 -26.302 -8.232 1.00 72.94 198 PRO A N 1
ATOM 1609 C CA . PRO A 1 198 ? 13.936 -26.413 -8.285 1.00 72.94 198 PRO A CA 1
ATOM 1610 C C . PRO A 1 198 ? 13.288 -25.046 -8.518 1.00 72.94 198 PRO A C 1
ATOM 1612 O O . PRO A 1 198 ? 13.774 -24.050 -7.994 1.00 72.94 198 PRO A O 1
ATOM 1615 N N . GLU A 1 199 ? 12.164 -24.971 -9.235 1.00 64.88 199 GLU A N 1
ATOM 1616 C CA . GLU A 1 199 ? 11.520 -23.700 -9.631 1.00 64.88 199 GLU A CA 1
ATOM 1617 C C . GLU A 1 199 ? 11.280 -22.730 -8.451 1.00 64.88 199 GLU A C 1
ATOM 1619 O O . GLU A 1 199 ? 11.424 -21.511 -8.576 1.00 64.88 199 GLU A O 1
ATOM 1624 N N . LYS A 1 200 ? 10.995 -23.288 -7.266 1.00 59.53 200 LYS A N 1
ATOM 1625 C CA . LYS A 1 200 ? 10.841 -22.559 -5.998 1.00 59.53 200 LYS A CA 1
ATOM 1626 C C . LYS A 1 200 ? 12.148 -21.909 -5.503 1.00 59.53 200 LYS A C 1
ATOM 1628 O O . LYS A 1 200 ? 12.108 -20.868 -4.857 1.00 59.53 200 LYS A O 1
ATOM 1633 N N . GLU A 1 201 ? 13.293 -22.502 -5.820 1.00 65.88 201 GLU A N 1
ATOM 1634 C CA . GLU A 1 201 ? 14.642 -22.087 -5.418 1.00 65.88 201 GLU A CA 1
ATOM 1635 C C . GLU A 1 201 ? 15.363 -21.250 -6.486 1.00 65.88 201 GLU A C 1
ATOM 1637 O O . GLU A 1 201 ? 16.206 -20.430 -6.131 1.00 65.88 201 GLU A O 1
ATOM 1642 N N . GLN A 1 202 ? 14.989 -21.346 -7.770 1.00 69.25 202 GLN A N 1
ATOM 1643 C CA . GLN A 1 202 ? 15.562 -20.502 -8.838 1.00 69.25 202 GLN A CA 1
ATOM 1644 C C . GLN A 1 202 ? 15.391 -19.002 -8.544 1.00 69.25 202 GLN A C 1
ATOM 1646 O O . GLN A 1 202 ? 16.261 -18.182 -8.840 1.00 69.25 202 GLN A O 1
ATOM 1651 N N . ARG A 1 203 ? 14.265 -18.639 -7.919 1.00 67.56 203 ARG A N 1
ATOM 1652 C CA . ARG A 1 203 ? 13.922 -17.252 -7.560 1.00 67.56 203 ARG A CA 1
ATOM 1653 C C . ARG A 1 203 ? 14.725 -16.762 -6.354 1.00 67.56 203 ARG A C 1
ATOM 1655 O O . ARG A 1 203 ? 15.255 -15.655 -6.370 1.00 67.56 203 ARG A O 1
ATOM 1662 N N . LEU A 1 204 ? 14.902 -17.623 -5.353 1.00 70.06 204 LEU A N 1
ATOM 1663 C CA . LEU A 1 204 ? 15.775 -17.375 -4.205 1.00 70.06 204 LEU A CA 1
ATOM 1664 C C . LEU A 1 204 ? 17.241 -17.256 -4.634 1.00 70.06 204 LEU A C 1
ATOM 1666 O O . LEU A 1 204 ? 17.958 -16.387 -4.141 1.00 70.06 204 LEU A O 1
ATOM 1670 N N . ALA A 1 205 ? 17.660 -18.045 -5.622 1.00 72.69 205 ALA A N 1
ATOM 1671 C CA . ALA A 1 205 ? 18.982 -17.943 -6.214 1.00 72.69 205 ALA A CA 1
ATOM 1672 C C . ALA A 1 205 ? 19.214 -16.605 -6.934 1.00 72.69 205 ALA A C 1
ATOM 1674 O O . ALA A 1 205 ? 20.316 -16.053 -6.875 1.00 72.69 205 ALA A O 1
ATOM 1675 N N . ALA A 1 206 ? 18.173 -16.021 -7.535 1.00 72.56 206 ALA A N 1
ATOM 1676 C CA . ALA A 1 206 ? 18.240 -14.668 -8.074 1.00 72.56 206 ALA A CA 1
ATOM 1677 C C . ALA A 1 206 ? 18.416 -13.611 -6.958 1.00 72.56 206 ALA A C 1
ATOM 1679 O O . ALA A 1 206 ? 19.261 -12.727 -7.099 1.00 72.56 206 ALA A O 1
ATOM 1680 N N . SER A 1 207 ? 17.723 -13.735 -5.820 1.00 75.81 207 SER A N 1
ATOM 1681 C CA . SER A 1 207 ? 17.927 -12.859 -4.649 1.00 75.81 207 SER A CA 1
ATOM 1682 C C . SER A 1 207 ? 19.329 -13.002 -4.040 1.00 75.81 207 SER A C 1
ATOM 1684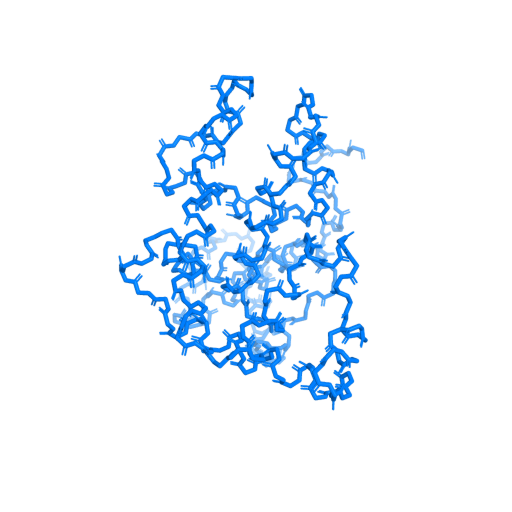 O O . SER A 1 207 ? 19.967 -11.996 -3.725 1.00 75.81 207 SER A O 1
ATOM 1686 N N . VAL A 1 208 ? 19.861 -14.228 -3.937 1.00 80.19 208 VAL A N 1
ATOM 1687 C CA . VAL A 1 208 ? 21.252 -14.483 -3.508 1.00 80.19 208 VAL A CA 1
ATOM 1688 C C . VAL A 1 208 ? 22.234 -13.792 -4.448 1.00 80.19 208 VAL A C 1
ATOM 1690 O O . VAL A 1 208 ? 23.164 -13.134 -3.988 1.00 80.19 208 VAL A O 1
ATOM 1693 N N . ARG A 1 209 ? 22.007 -13.865 -5.764 1.00 76.44 209 ARG A N 1
ATOM 1694 C CA . ARG A 1 209 ? 22.850 -13.192 -6.759 1.00 76.44 209 ARG A CA 1
ATOM 1695 C C . ARG A 1 209 ? 22.872 -11.680 -6.571 1.00 76.44 209 ARG A C 1
ATOM 1697 O O . ARG A 1 209 ? 23.949 -11.087 -6.575 1.00 76.44 209 ARG A O 1
ATOM 1704 N N . GLU A 1 210 ? 21.710 -11.049 -6.430 1.00 73.38 210 GLU A N 1
ATOM 1705 C CA . GLU A 1 210 ? 21.642 -9.598 -6.232 1.00 73.38 210 GLU A CA 1
ATOM 1706 C C . GLU A 1 210 ? 22.286 -9.184 -4.907 1.00 73.38 210 GLU A C 1
ATOM 1708 O O . GLU A 1 210 ? 23.001 -8.181 -4.862 1.00 73.38 210 GLU A O 1
ATOM 1713 N N . ARG A 1 211 ? 22.144 -10.006 -3.860 1.00 78.38 211 ARG A N 1
ATOM 1714 C CA . ARG A 1 211 ? 22.814 -9.759 -2.586 1.00 78.38 211 ARG A CA 1
ATOM 1715 C C . ARG A 1 211 ? 24.331 -9.888 -2.690 1.00 78.38 211 ARG A C 1
ATOM 1717 O O . ARG A 1 211 ? 25.047 -9.013 -2.215 1.00 78.38 211 ARG A O 1
ATOM 1724 N N . MET A 1 212 ? 24.829 -10.924 -3.360 1.00 77.88 212 MET A N 1
ATOM 1725 C CA . MET A 1 212 ? 26.260 -11.080 -3.629 1.00 77.88 212 MET A CA 1
ATOM 1726 C C . MET A 1 212 ? 26.806 -9.901 -4.440 1.00 77.88 212 MET A C 1
ATOM 1728 O O . MET A 1 212 ? 27.890 -9.408 -4.146 1.00 77.88 212 MET A O 1
ATOM 1732 N N . ARG A 1 213 ? 26.065 -9.416 -5.446 1.00 71.81 213 ARG A N 1
ATOM 1733 C CA . ARG A 1 213 ? 26.450 -8.216 -6.207 1.00 71.81 213 ARG A CA 1
ATOM 1734 C C . ARG A 1 213 ? 26.541 -6.989 -5.306 1.00 71.81 213 ARG A C 1
ATOM 1736 O O . ARG A 1 213 ? 27.533 -6.273 -5.389 1.00 71.81 213 ARG A O 1
ATOM 1743 N N . PHE A 1 214 ? 25.556 -6.778 -4.436 1.00 68.12 214 PHE A N 1
ATOM 1744 C CA . PHE A 1 214 ? 25.567 -5.690 -3.459 1.00 68.12 214 PHE A CA 1
ATOM 1745 C C . PHE A 1 214 ? 26.762 -5.7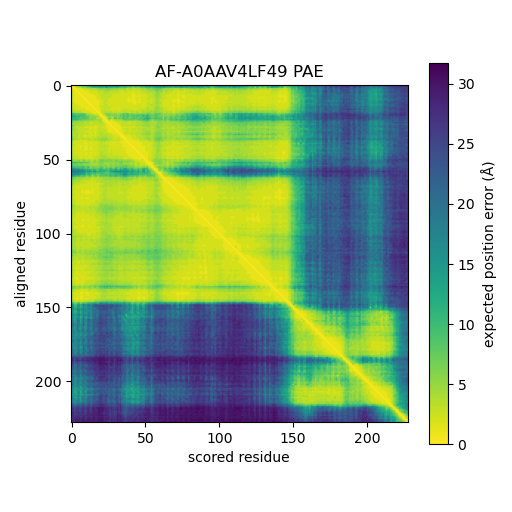86 -2.493 1.00 68.12 214 PHE A C 1
ATOM 1747 O O . PHE A 1 214 ? 27.455 -4.796 -2.274 1.00 68.12 214 PHE A O 1
ATOM 1754 N N . GLU A 1 215 ? 27.053 -6.979 -1.965 1.00 75.62 215 GLU A N 1
ATOM 1755 C CA . GLU A 1 215 ? 28.193 -7.243 -1.072 1.00 75.62 215 GLU A CA 1
ATOM 1756 C C . GLU A 1 215 ? 29.552 -7.021 -1.766 1.00 75.62 215 GLU A C 1
ATOM 1758 O O . GLU A 1 215 ? 30.478 -6.497 -1.150 1.00 75.62 215 GLU A O 1
ATOM 1763 N N . ILE A 1 216 ? 29.677 -7.389 -3.048 1.00 72.81 216 ILE A N 1
ATOM 1764 C CA . ILE A 1 216 ? 30.922 -7.273 -3.829 1.00 72.81 216 ILE A CA 1
ATOM 1765 C C . ILE A 1 216 ? 31.163 -5.840 -4.328 1.00 72.81 216 ILE A C 1
ATOM 1767 O O . ILE A 1 216 ? 32.303 -5.376 -4.337 1.00 72.81 216 ILE A O 1
ATOM 1771 N N . LEU A 1 217 ? 30.118 -5.148 -4.791 1.00 64.62 217 LEU A N 1
ATOM 1772 C CA . LEU A 1 217 ? 30.228 -3.809 -5.385 1.00 64.62 217 LEU A CA 1
ATOM 1773 C C . LEU A 1 217 ? 30.130 -2.683 -4.345 1.00 64.62 217 LEU A C 1
ATOM 1775 O O . LEU A 1 217 ? 30.529 -1.554 -4.637 1.00 64.62 217 LEU A O 1
ATOM 1779 N N . GLY A 1 218 ? 29.636 -2.987 -3.141 1.00 55.34 218 GLY A N 1
ATOM 1780 C CA . GLY A 1 218 ? 29.282 -2.000 -2.129 1.00 55.34 218 GLY A CA 1
ATOM 1781 C C . GLY A 1 218 ? 28.047 -1.187 -2.531 1.00 55.34 218 GLY A C 1
ATOM 1782 O O . GLY A 1 218 ? 27.677 -1.101 -3.705 1.00 55.34 218 GLY A O 1
ATOM 1783 N N . SER A 1 219 ? 27.395 -0.567 -1.546 1.00 49.59 219 SER A N 1
ATOM 1784 C CA . SER A 1 219 ? 26.245 0.319 -1.745 1.00 49.59 219 SER A CA 1
ATOM 1785 C C . SER A 1 219 ? 26.627 1.536 -2.603 1.00 49.59 219 SER A C 1
ATOM 1787 O O . SER A 1 219 ? 27.002 2.573 -2.061 1.00 49.59 219 SER A O 1
ATOM 1789 N N . GLY A 1 220 ? 26.569 1.419 -3.934 1.00 45.69 220 GLY A N 1
ATOM 1790 C CA . GLY A 1 220 ? 26.709 2.567 -4.838 1.00 45.69 220 GLY A CA 1
ATOM 1791 C C . GLY A 1 220 ? 27.562 2.411 -6.099 1.00 45.69 220 GLY A C 1
ATOM 1792 O O . GLY A 1 220 ? 27.766 3.416 -6.772 1.00 45.69 220 GLY A O 1
ATOM 1793 N N . ARG A 1 221 ? 28.052 1.224 -6.487 1.00 40.22 221 ARG A N 1
ATOM 1794 C CA . ARG A 1 221 ? 28.687 1.075 -7.815 1.00 40.22 221 ARG A CA 1
ATOM 1795 C C . ARG A 1 221 ? 27.721 0.495 -8.843 1.00 40.22 221 ARG A C 1
ATOM 1797 O O . ARG A 1 221 ? 27.453 -0.702 -8.849 1.00 40.22 221 ARG A O 1
ATOM 1804 N N . ALA A 1 222 ? 27.222 1.364 -9.723 1.00 39.09 222 ALA A N 1
ATOM 1805 C CA . ALA A 1 222 ? 26.587 0.957 -10.972 1.00 39.09 222 ALA A CA 1
ATOM 1806 C C . ALA A 1 222 ? 27.572 0.122 -11.814 1.00 39.09 222 ALA A C 1
ATOM 1808 O O . ALA A 1 222 ? 28.780 0.371 -11.789 1.00 39.09 222 ALA A O 1
ATOM 1809 N N . GLU A 1 223 ? 27.048 -0.846 -12.571 1.00 41.91 223 GLU A N 1
ATOM 1810 C CA . GLU A 1 223 ? 27.815 -1.803 -13.392 1.00 41.91 223 GLU A CA 1
ATOM 1811 C C . GLU A 1 223 ? 28.730 -1.145 -14.458 1.00 41.91 223 GLU A C 1
ATOM 1813 O O . GLU A 1 223 ? 29.572 -1.829 -15.030 1.00 41.91 223 GLU A O 1
ATOM 1818 N N . ASP A 1 224 ? 28.661 0.179 -14.649 1.00 37.84 224 ASP A N 1
ATOM 1819 C CA . ASP A 1 224 ? 29.439 0.943 -15.639 1.00 37.84 224 ASP A CA 1
ATOM 1820 C C . ASP A 1 224 ? 30.736 1.592 -15.112 1.00 37.84 224 ASP A C 1
ATOM 1822 O O . ASP A 1 224 ? 31.367 2.391 -15.806 1.00 37.84 224 ASP A O 1
ATOM 1826 N N . GLY A 1 225 ? 31.167 1.294 -13.883 1.00 33.19 225 GLY A N 1
ATOM 1827 C CA . GLY A 1 225 ? 32.485 1.724 -13.388 1.00 33.19 225 GLY A CA 1
ATOM 1828 C C . GLY A 1 225 ? 32.683 3.243 -13.260 1.00 33.19 225 GLY A C 1
ATOM 1829 O O . GLY A 1 225 ? 33.808 3.699 -13.051 1.00 33.19 225 GLY A O 1
ATOM 1830 N N . ARG A 1 226 ? 31.616 4.044 -13.345 1.00 28.00 226 ARG A N 1
ATOM 1831 C CA . ARG A 1 226 ? 31.668 5.479 -13.047 1.00 28.00 226 ARG A CA 1
ATOM 1832 C C . ARG A 1 226 ? 31.325 5.715 -11.585 1.00 28.00 226 ARG A C 1
ATOM 1834 O O . ARG A 1 226 ? 30.251 5.350 -11.118 1.00 28.00 226 ARG A O 1
ATOM 1841 N N . VAL A 1 227 ? 32.277 6.316 -10.880 1.00 33.97 227 VAL A N 1
ATOM 1842 C CA . VAL A 1 227 ? 32.102 6.840 -9.526 1.00 33.97 227 VAL A CA 1
ATOM 1843 C C . VAL A 1 227 ? 31.286 8.130 -9.635 1.00 33.97 227 VAL A C 1
ATOM 1845 O O . VAL A 1 227 ? 31.688 9.028 -10.374 1.00 33.97 227 VAL A O 1
ATOM 1848 N N . THR A 1 228 ? 30.147 8.201 -8.946 1.00 36.44 228 THR A N 1
ATOM 1849 C CA . THR A 1 228 ? 29.507 9.474 -8.566 1.00 36.44 228 THR A CA 1
ATOM 1850 C C . THR A 1 228 ? 30.061 9.940 -7.237 1.00 36.44 228 THR A C 1
ATOM 1852 O O . THR A 1 228 ? 30.120 9.078 -6.330 1.00 36.44 228 THR A O 1
#

Foldseek 3Di:
DQLLLLLLLLLLLLLCLLQPDDADAPVSSVVSSVDDPLSVVLSQVLVCVLVVHHPGDPSVVCSVVSVVVNVLSVVLLVVLLVVDDPLLSLLQVCPRPVNVVVVSDLCVSCVVVVHDSVVSVVSNVVSVVSSVVSDDVVSVSSCSSSVSDCLSVLLSCLQAPPPNDLVVPDPPVLLVVLVVLVVVCPPPDVVVSLVVDDPSCSSSSSSSVSNVVCVVQPNDDDPPPDDD

Secondary structure (DSSP, 8-state):
--HHHHHHHHHHHHHHHHHHS--SSHHHHHHHHT--HHHHHHHHHHHHHHHTS-TTTTTTTTHHHHHHHHHHHHHHHHHHHTTS-HHHHHHHHHTSHHHHHTT--HHHHHHHHT--HHHHHHHHHHHHHHHHHT--TTSHHHHHHHHS-THHHHHHHHHH-TT--GGGTS-HHHHHHHHHHHHHTTTS-HHHHHTTS-HHHHHHHHHHHHHHHHHHH-TT--TT----

Solvent-accessible surface area (backbone atoms only — not compara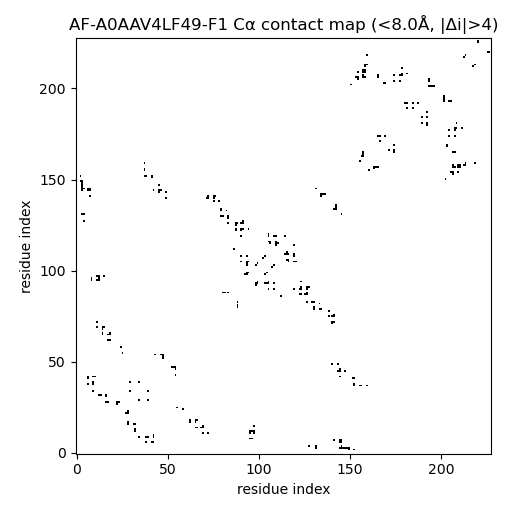ble to full-atom values): 12999 Å² total; per-residue (Å²): 132,66,52,42,59,49,40,50,48,50,47,54,38,45,39,52,41,69,69,73,58,90,66,90,47,70,66,58,41,48,62,68,52,68,56,56,70,60,60,44,52,50,42,50,52,52,54,20,63,76,72,72,52,68,91,67,70,62,63,84,80,42,49,66,56,51,48,51,51,43,48,52,53,46,55,40,50,50,58,41,40,69,80,45,56,73,69,32,32,49,44,41,55,34,67,34,64,67,36,35,77,73,64,36,40,64,62,55,52,11,64,76,72,76,41,53,57,69,55,46,53,53,42,32,56,52,31,50,50,52,48,63,71,59,54,40,85,90,26,54,68,61,33,50,50,46,62,51,62,56,65,60,53,52,38,41,33,30,46,70,41,90,84,57,61,68,69,83,79,44,54,70,67,59,52,48,54,47,53,52,53,60,65,71,39,83,85,54,66,64,70,65,63,39,64,77,40,58,80,83,46,30,58,54,45,51,24,50,49,34,32,51,49,31,70,73,53,41,99,78,56,56,97,79,80,62,85,128

Organism: NCBI:txid2771369

Nearest PDB structures (foldseek):
  6kqn-assembly1_F  TM=5.233E-01  e=6.993E+00  Thermus thermophilus HB8

pLDDT: mean 78.82, std 14.97, range [28.0, 96.31]

Sequence (228 aa):
MNVALETVRASVLLFSVSLGTKWRNEESFRRACGLSDPLYNHVTATLEAYRGWPLFRKFEKYREEHRRMALLLRDEIETVCTQMKPEESLVFVASFVPARRRGYSRERVGEMIGMTTVQIEALEKGAANIFLQSITNETPLLYHLVSTQPQDLELLRARHDPSFDLRTYMSAETELAIRQVLHQGRRERIADLLSLFPEKEQRLAASVRERMRFEILGSGRAEDGRVT

Mean predicted aligned error: 12.94 Å